Protein AF-A0AAY5F4H6-F1 (afdb_monomer)

Mean predicted aligned error: 20.79 Å

InterPro domains:
  IPR000068 GPCR, family 3, extracellular calcium-sensing receptor-related [PTHR24061] (110-237)
  IPR001828 Receptor, ligand binding region [PF01094] (2-111)
  IPR011500 GPCR, family 3, nine cysteines domain [PF07562] (113-162)
  IPR017978 GPCR family 3, C-terminal [PF00003] (171-239)
  IPR017978 GPCR family 3, C-terminal [PS50259] (174-236)
  IPR028082 Periplasmic binding protein-like I [SSF53822] (2-104)
  IPR038550 GPCR, family 3, nine cysteines domain superfamily [G3DSA:2.10.50.30] (114-175)

Organism: Electrophorus electricus (NCBI:txid8005)

pLDDT: mean 73.33, std 15.07, range [32.25, 94.19]

Secondary structure (DSSP, 8-state):
------S---EE-HHHHT-GGGSSTTTHHHHTT-EE-PPPP---TTHHHHHHH--GGG-TT-TTHHHHHH-TT-HHHHHHHHHHHHHHHHHHHHHHH----S-S-SS--S-PPP---SSPPPPTTEEEEEPTTS-TT-EEEEE--PPPPTTEEEPTTSS-EEE-PEEETTTSHHHHHHHHHHHHHHHHHHHHHHHHHHTTTSHHHHHS-HHHHHHHHHHHHHHHHHHHHHHSPPS---SGGGTTS-EEE--------

Nearest PDB structures (foldseek):
  5n9j-assembly1_Z  TM=5.868E-01  e=7.608E+00  Schizosaccharomyces pombe

Solvent-accessible surface area (backbone atoms only — not comparable to full-atom values): 16289 Å² total; per-residue (Å²): 138,86,74,91,71,77,91,69,82,47,80,36,57,49,83,57,63,72,34,66,78,53,65,32,81,89,38,28,86,66,50,60,80,55,43,57,54,74,79,72,74,51,87,65,88,65,50,68,59,52,55,76,67,59,62,72,82,81,54,80,86,49,86,64,55,71,62,54,69,73,54,74,81,55,41,40,60,56,38,52,53,50,51,52,53,48,50,52,52,53,52,50,50,52,56,71,69,55,86,72,89,89,67,100,63,90,85,73,74,94,62,83,74,82,78,91,65,81,38,82,86,64,59,93,72,41,40,83,41,70,45,89,94,54,61,86,66,32,46,46,72,41,71,62,85,68,81,58,59,94,66,33,40,69,40,96,85,68,80,49,68,42,73,61,67,71,56,56,53,47,79,37,73,70,28,47,54,50,50,54,53,34,52,53,51,33,54,53,43,49,52,53,47,52,53,50,63,72,43,52,87,38,71,72,41,56,71,55,55,44,68,62,55,50,54,52,45,53,51,51,37,51,50,28,52,51,54,48,64,59,50,54,84,87,89,75,92,87,58,80,73,66,72,75,44,74,73,52,72,64,74,73,83,74,77,77,132

Radius of gyration: 46.17 Å; Cα contacts (8 Å, |Δi|>4): 173; chains: 1; bounding box: 90×53×131 Å

Foldseek 3Di:
DDDPDPDDAAEDEQVPVPDVVCVDPVNCVPCPNHHYDHQDQDDDPCPVVVLVPDDPVVCVPDPCPVVVSVPPPCSRVVVVVVVVVVVVVVVVVVVVVDDDDDDPDPDDPPDDDPDPAQDDDDDPQWDWDADPPDPRRHTDTHGPQDDDPPQWDQDPVNPDTHGQDWDAPCVDPNNVVLLVVLVVQLVVLVVVLVVCVVCVVPPVCVVVVVVVVNVVSVVSNVVSVVSCVLRDDDPDDDDPVVVPNDTDRDDDPDDDD

Structure (mmCIF, N/CA/C/O backbone):
data_AF-A0AAY5F4H6-F1
#
_entry.id   AF-A0AAY5F4H6-F1
#
loop_
_atom_site.group_PDB
_atom_site.id
_atom_site.type_symbol
_atom_site.label_atom_id
_atom_site.label_alt_id
_atom_site.label_comp_id
_atom_site.label_asym_id
_atom_site.label_entity_id
_atom_site.label_seq_id
_atom_site.pdbx_PDB_ins_code
_atom_site.Cartn_x
_atom_site.Cartn_y
_atom_site.Cartn_z
_atom_site.occupancy
_atom_site.B_iso_or_equiv
_atom_site.auth_seq_id
_atom_site.auth_comp_id
_atom_site.auth_asym_id
_atom_site.auth_atom_id
_atom_site.pdbx_PDB_model_num
ATOM 1 N N . MET A 1 1 ? 59.413 1.420 -16.727 1.00 41.75 1 MET A N 1
ATOM 2 C CA . MET A 1 1 ? 58.901 1.095 -15.382 1.00 41.75 1 MET A CA 1
ATOM 3 C C . MET A 1 1 ? 57.730 0.147 -15.595 1.00 41.75 1 MET A C 1
ATOM 5 O O . MET A 1 1 ? 56.611 0.604 -15.759 1.00 41.75 1 MET A O 1
ATOM 9 N N . GLU A 1 2 ? 58.009 -1.147 -15.751 1.00 53.22 2 GLU A N 1
ATOM 10 C CA . GLU A 1 2 ? 56.972 -2.174 -15.913 1.00 53.22 2 GLU A CA 1
ATOM 11 C C . GLU A 1 2 ? 56.641 -2.717 -14.526 1.00 53.22 2 GLU A C 1
ATOM 13 O O . GLU A 1 2 ? 57.455 -3.402 -13.911 1.00 53.22 2 GLU A O 1
ATOM 18 N N . GLN A 1 3 ? 55.486 -2.329 -13.986 1.00 56.88 3 GLN A N 1
ATOM 19 C CA . GLN A 1 3 ? 54.960 -2.958 -12.780 1.00 56.88 3 GLN A CA 1
ATOM 20 C C . GLN A 1 3 ? 54.159 -4.192 -13.197 1.00 56.88 3 GLN A C 1
ATOM 22 O O . GLN A 1 3 ? 53.352 -4.122 -14.121 1.00 56.88 3 GLN A O 1
ATOM 27 N N . ASN A 1 4 ? 54.404 -5.321 -12.530 1.00 51.94 4 ASN A N 1
ATOM 28 C CA . ASN A 1 4 ? 53.743 -6.601 -12.782 1.00 51.94 4 ASN A CA 1
ATOM 29 C C . ASN A 1 4 ? 52.286 -6.560 -12.278 1.00 51.94 4 ASN A C 1
ATOM 31 O O . ASN A 1 4 ? 51.961 -7.091 -11.219 1.00 51.94 4 ASN A O 1
ATOM 35 N N . LEU A 1 5 ? 51.427 -5.843 -13.003 1.00 58.00 5 LEU A N 1
ATOM 36 C CA . LEU A 1 5 ? 50.007 -5.670 -12.708 1.00 58.00 5 LEU A CA 1
ATOM 37 C C . LEU A 1 5 ? 49.217 -6.793 -13.386 1.00 58.00 5 LEU A C 1
ATOM 39 O O . LEU A 1 5 ? 48.706 -6.635 -14.491 1.00 58.00 5 LEU A O 1
ATOM 43 N N . THR A 1 6 ? 49.141 -7.948 -12.729 1.00 62.62 6 THR A N 1
ATOM 44 C CA . THR A 1 6 ? 48.308 -9.082 -13.154 1.00 62.62 6 THR A CA 1
ATOM 45 C C . THR A 1 6 ? 47.044 -9.154 -12.289 1.00 62.62 6 THR A C 1
ATOM 47 O O . THR A 1 6 ? 47.085 -8.862 -11.097 1.00 62.62 6 THR A O 1
ATOM 50 N N . GLY A 1 7 ? 45.899 -9.502 -12.888 1.00 61.53 7 GLY A N 1
ATOM 51 C CA . GLY A 1 7 ? 44.632 -9.703 -12.162 1.00 61.53 7 GLY A CA 1
ATOM 52 C C . GLY A 1 7 ? 43.697 -8.490 -12.050 1.00 61.53 7 GLY A C 1
ATOM 53 O O . GLY A 1 7 ? 42.741 -8.540 -11.279 1.00 61.53 7 GLY A O 1
ATOM 54 N N . ILE A 1 8 ? 43.929 -7.411 -12.806 1.00 75.69 8 ILE A N 1
ATOM 55 C CA . ILE A 1 8 ? 43.036 -6.241 -12.835 1.00 75.69 8 ILE A CA 1
ATOM 56 C C . ILE A 1 8 ? 42.012 -6.401 -13.962 1.00 75.69 8 ILE A C 1
ATOM 58 O O . ILE A 1 8 ? 42.374 -6.510 -15.131 1.00 75.69 8 ILE A O 1
ATOM 62 N N . GLN A 1 9 ? 40.727 -6.368 -13.610 1.00 84.19 9 GLN A N 1
ATOM 63 C CA . GLN A 1 9 ? 39.635 -6.298 -14.576 1.00 84.19 9 GLN A CA 1
ATOM 64 C C . GLN A 1 9 ? 39.341 -4.835 -14.907 1.00 84.19 9 GLN A C 1
ATOM 66 O O . GLN A 1 9 ? 38.825 -4.086 -14.077 1.00 84.19 9 GLN A O 1
ATOM 71 N N . TRP A 1 10 ? 39.633 -4.430 -16.137 1.00 83.62 10 TRP A N 1
ATOM 72 C CA . TRP A 1 10 ? 39.322 -3.086 -16.607 1.00 83.62 10 TRP A CA 1
ATOM 73 C C . TRP A 1 10 ? 37.868 -2.997 -17.065 1.00 83.62 10 TRP A C 1
ATOM 75 O O . TRP A 1 10 ? 37.375 -3.879 -17.779 1.00 83.62 10 TRP A O 1
ATOM 85 N N . VAL A 1 11 ? 37.199 -1.915 -16.661 1.00 88.81 11 VAL A N 1
ATOM 86 C CA . VAL A 1 11 ? 35.894 -1.509 -17.185 1.00 88.81 11 VAL A CA 1
ATOM 87 C C . VAL A 1 11 ? 36.091 -0.226 -17.981 1.00 88.81 11 VAL A C 1
ATOM 89 O O . VAL A 1 11 ? 36.364 0.832 -17.414 1.00 88.81 11 VAL A O 1
ATOM 92 N N . ALA A 1 12 ? 35.999 -0.330 -19.302 1.00 84.88 12 ALA A N 1
ATOM 93 C CA . ALA A 1 12 ? 36.282 0.763 -20.218 1.00 84.88 12 ALA A CA 1
ATOM 94 C C . ALA A 1 12 ? 35.003 1.425 -20.746 1.00 84.88 12 ALA A C 1
ATOM 96 O O . ALA A 1 12 ? 33.969 0.790 -20.975 1.00 84.88 12 ALA A O 1
ATOM 97 N N . SER A 1 13 ? 35.095 2.733 -20.968 1.00 84.06 13 SER A N 1
ATOM 98 C CA . SER A 1 13 ? 34.094 3.492 -21.706 1.00 84.06 13 SER A CA 1
ATOM 99 C C . SER A 1 13 ? 34.205 3.195 -23.200 1.00 84.06 13 SER A C 1
ATOM 101 O O . SER A 1 13 ? 35.212 2.666 -23.682 1.00 84.06 13 SER A O 1
ATOM 103 N N . GLU A 1 14 ? 33.161 3.566 -23.938 1.00 81.19 14 GLU A N 1
ATOM 104 C CA . GLU A 1 14 ? 33.059 3.337 -25.382 1.00 81.19 14 GLU A CA 1
ATOM 105 C C . GLU A 1 14 ? 34.305 3.803 -26.149 1.00 81.19 14 GLU A C 1
ATOM 107 O O . GLU A 1 14 ? 34.832 3.055 -26.968 1.00 81.19 14 GLU A O 1
ATOM 112 N N . ALA A 1 15 ? 34.862 4.957 -25.771 1.00 75.25 15 ALA A N 1
ATOM 113 C CA . ALA A 1 15 ? 35.978 5.592 -26.464 1.00 75.25 15 ALA A CA 1
ATOM 114 C C . ALA A 1 15 ? 37.265 4.748 -26.555 1.00 75.25 15 ALA A C 1
ATOM 116 O O . ALA A 1 15 ? 38.029 4.917 -27.502 1.00 75.25 15 ALA A O 1
ATOM 117 N N . TRP A 1 16 ? 37.538 3.865 -25.589 1.00 82.94 16 TRP A N 1
ATOM 118 C CA . TRP A 1 16 ? 38.791 3.095 -25.541 1.00 82.94 16 TRP A CA 1
ATOM 119 C C . TRP A 1 16 ? 38.591 1.585 -25.539 1.00 82.94 16 TRP A C 1
ATOM 121 O O . TRP A 1 16 ? 39.501 0.870 -25.948 1.00 82.94 16 TRP A O 1
ATOM 131 N N . VAL A 1 17 ? 37.390 1.090 -25.217 1.00 84.31 17 VAL A N 1
ATOM 132 C CA . VAL A 1 17 ? 37.083 -0.341 -25.371 1.00 84.31 17 VAL A CA 1
ATOM 133 C C . VAL A 1 17 ? 37.074 -0.784 -26.838 1.00 84.31 17 VAL A C 1
ATOM 135 O O . VAL A 1 17 ? 37.279 -1.958 -27.133 1.00 84.31 17 VAL A O 1
ATOM 138 N N . THR A 1 18 ? 36.858 0.147 -27.774 1.00 77.12 18 THR A N 1
ATOM 139 C CA . THR A 1 18 ? 36.876 -0.121 -29.221 1.00 77.12 18 THR A CA 1
ATOM 140 C C . THR A 1 18 ? 38.090 0.457 -29.940 1.00 77.12 18 THR A C 1
ATOM 142 O O . THR A 1 18 ? 38.181 0.336 -31.162 1.00 77.12 18 THR A O 1
ATOM 145 N N . ALA A 1 19 ? 38.998 1.132 -29.233 1.00 78.31 19 ALA A N 1
ATOM 146 C CA . ALA A 1 19 ? 40.130 1.785 -29.874 1.00 78.31 19 ALA A CA 1
ATOM 147 C C . ALA A 1 19 ? 41.241 0.770 -30.166 1.00 78.31 19 ALA A C 1
ATOM 149 O O . ALA A 1 19 ? 41.791 0.139 -29.263 1.00 78.31 19 ALA A O 1
ATOM 150 N N . SER A 1 20 ? 41.604 0.654 -31.444 1.00 73.88 20 SER A N 1
ATOM 151 C CA . SER A 1 20 ? 42.601 -0.312 -31.920 1.00 73.88 20 SER A CA 1
ATOM 152 C C . SER A 1 20 ? 43.989 -0.115 -31.300 1.00 73.88 20 SER A C 1
ATOM 154 O O . SER A 1 20 ? 44.737 -1.080 -31.154 1.00 73.88 20 SER A O 1
ATOM 156 N N . VAL A 1 21 ? 44.311 1.112 -30.871 1.00 78.56 21 VAL A N 1
ATOM 157 C CA . VAL A 1 21 ? 45.571 1.457 -30.190 1.00 78.56 21 VAL A CA 1
ATOM 158 C C . VAL A 1 21 ? 45.768 0.680 -28.883 1.00 78.56 21 VAL A C 1
ATOM 160 O O . VAL A 1 21 ? 46.888 0.319 -28.543 1.00 78.56 21 VAL A O 1
ATOM 163 N N . PHE A 1 22 ? 44.686 0.357 -28.169 1.00 77.38 22 PHE A N 1
ATOM 164 C CA . PHE A 1 22 ? 44.757 -0.383 -26.903 1.00 77.38 22 PHE A CA 1
ATOM 165 C C . PHE A 1 22 ? 44.682 -1.900 -27.090 1.00 77.38 22 PHE A C 1
ATOM 167 O O . PHE A 1 22 ? 44.985 -2.650 -26.166 1.00 77.38 22 PHE A O 1
ATOM 174 N N . THR A 1 23 ? 44.333 -2.355 -28.296 1.00 74.81 23 THR A N 1
ATOM 175 C CA . THR A 1 23 ? 44.395 -3.770 -28.694 1.00 74.81 23 THR A CA 1
ATOM 176 C C . THR A 1 23 ? 45.736 -4.159 -29.318 1.00 74.81 23 THR A C 1
ATOM 178 O O . THR A 1 23 ? 45.936 -5.321 -29.665 1.00 74.81 23 THR A O 1
ATOM 181 N N . GLU A 1 24 ? 46.655 -3.203 -29.479 1.00 80.94 24 GLU A N 1
ATOM 182 C CA . GLU A 1 24 ? 47.987 -3.450 -30.023 1.00 80.94 24 GLU A CA 1
ATOM 183 C C . GLU A 1 24 ? 48.789 -4.395 -29.111 1.00 80.94 24 GLU A C 1
ATOM 185 O O . GLU A 1 24 ? 48.658 -4.362 -27.884 1.00 80.94 24 GLU A O 1
ATOM 190 N N . SER A 1 25 ? 49.647 -5.234 -29.704 1.00 76.62 25 SER A N 1
ATOM 191 C CA . SER A 1 25 ? 50.392 -6.295 -29.001 1.00 76.62 25 SER A CA 1
ATOM 192 C C . SER A 1 25 ? 51.208 -5.791 -27.807 1.00 76.62 25 SER A C 1
ATOM 194 O O . SER A 1 25 ? 51.430 -6.534 -26.856 1.00 76.62 25 SER A O 1
ATOM 196 N N . LYS A 1 26 ? 51.605 -4.515 -27.832 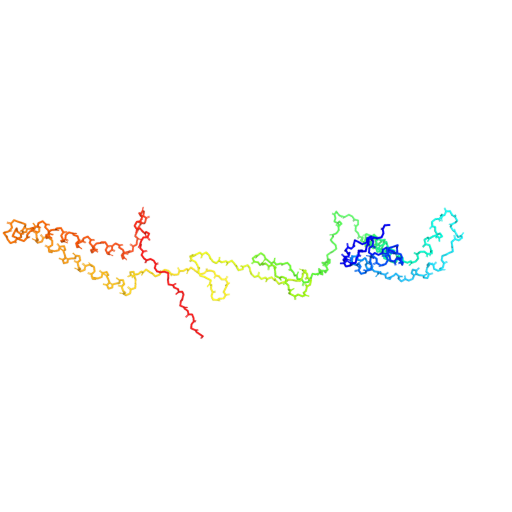1.00 82.75 26 LYS A N 1
ATOM 197 C CA . LYS A 1 26 ? 52.326 -3.831 -26.756 1.00 82.75 26 LYS A CA 1
ATOM 198 C C . LYS A 1 26 ? 51.482 -3.599 -25.494 1.00 82.75 26 LYS A C 1
ATOM 200 O O . LYS A 1 26 ? 52.029 -3.625 -24.398 1.00 82.75 26 LYS A O 1
ATOM 205 N N . TYR A 1 27 ? 50.176 -3.363 -25.633 1.00 82.00 27 TYR A N 1
ATOM 206 C CA . TYR A 1 27 ? 49.263 -3.055 -24.519 1.00 82.00 27 TYR A CA 1
ATOM 207 C C . TYR A 1 27 ? 48.345 -4.228 -24.155 1.00 82.00 27 TYR A C 1
ATOM 209 O O . TYR A 1 27 ? 47.809 -4.275 -23.046 1.00 82.00 27 TYR A O 1
ATOM 217 N N . TYR A 1 28 ? 48.215 -5.205 -25.055 1.00 81.69 28 TYR A N 1
ATOM 218 C CA . TYR A 1 28 ? 47.411 -6.409 -24.861 1.00 81.69 28 TYR A CA 1
ATOM 219 C C . TYR A 1 28 ? 47.717 -7.184 -23.560 1.00 81.69 28 TYR A C 1
ATOM 221 O O . TYR A 1 28 ? 46.765 -7.602 -22.907 1.00 81.69 28 TYR A O 1
ATOM 229 N N . PRO A 1 29 ? 48.978 -7.339 -23.097 1.00 80.75 29 PRO A N 1
ATOM 230 C CA . PRO A 1 29 ? 49.264 -8.034 -21.836 1.00 80.75 29 PRO A CA 1
ATOM 231 C C . PRO A 1 29 ? 48.708 -7.338 -20.581 1.00 80.75 29 PRO A C 1
ATOM 233 O O . PRO A 1 29 ? 48.512 -7.996 -19.565 1.00 80.75 29 PRO A O 1
ATOM 236 N N . LEU A 1 30 ? 48.454 -6.025 -20.644 1.00 79.19 30 LEU A N 1
ATOM 237 C CA . LEU A 1 30 ? 47.945 -5.217 -19.526 1.00 79.19 30 LEU A CA 1
ATOM 238 C C . LEU A 1 30 ? 46.427 -4.991 -19.602 1.00 79.19 30 LEU A C 1
ATOM 240 O O . LEU A 1 30 ? 45.759 -4.897 -18.574 1.00 79.19 30 LEU A O 1
ATOM 244 N N . LEU A 1 31 ? 45.896 -4.859 -20.820 1.00 82.75 31 LEU A N 1
ATOM 245 C CA . LEU A 1 31 ? 44.498 -4.497 -21.089 1.00 82.75 31 LEU A CA 1
ATOM 246 C C . LEU A 1 31 ? 43.667 -5.671 -21.636 1.00 82.75 31 LEU A C 1
ATOM 248 O O . LEU A 1 31 ? 42.468 -5.526 -21.895 1.00 82.75 31 LEU A O 1
ATOM 252 N N . GLY A 1 32 ? 44.283 -6.838 -21.821 1.00 79.25 32 GLY A N 1
ATOM 253 C CA . GLY A 1 32 ? 43.617 -8.058 -22.259 1.00 79.25 32 GLY A CA 1
ATOM 254 C C . GLY A 1 32 ? 42.505 -8.458 -21.290 1.00 79.25 32 GLY A C 1
ATOM 255 O O . GLY A 1 32 ? 42.713 -8.526 -20.083 1.00 79.25 32 GLY A O 1
ATOM 256 N N . GLY A 1 33 ? 41.304 -8.697 -21.819 1.00 79.00 33 GLY A N 1
ATOM 257 C CA . GLY A 1 33 ? 40.127 -9.030 -21.009 1.00 79.00 33 GLY A CA 1
ATOM 258 C C . GLY A 1 33 ? 39.303 -7.831 -20.529 1.00 79.00 33 GLY A C 1
ATOM 259 O O . GLY A 1 33 ? 38.354 -8.030 -19.780 1.00 79.00 33 GLY A O 1
ATOM 260 N N . THR A 1 34 ? 39.605 -6.600 -20.959 1.00 85.56 34 THR A N 1
ATOM 261 C CA . THR A 1 34 ? 38.779 -5.411 -20.666 1.00 85.56 34 THR A CA 1
ATOM 262 C C . THR A 1 34 ? 37.315 -5.603 -21.092 1.00 85.56 34 THR A C 1
ATOM 264 O O . THR A 1 34 ? 37.037 -6.027 -22.214 1.00 85.56 34 THR A O 1
ATOM 267 N N . ILE A 1 35 ? 36.375 -5.232 -20.218 1.00 85.69 35 ILE A N 1
ATOM 268 C CA . ILE A 1 35 ? 34.931 -5.229 -20.494 1.00 85.69 35 ILE A CA 1
ATOM 269 C C . ILE A 1 35 ? 34.473 -3.781 -20.659 1.00 85.69 35 ILE A C 1
ATOM 271 O O . ILE A 1 35 ? 34.912 -2.897 -19.933 1.00 85.69 35 ILE A O 1
ATOM 275 N N . GLY A 1 36 ? 33.576 -3.502 -21.598 1.00 86.44 36 GLY A N 1
ATOM 276 C CA . GLY A 1 36 ? 33.053 -2.151 -21.761 1.00 86.44 36 GLY A CA 1
ATOM 277 C C . GLY A 1 36 ? 31.906 -2.070 -22.748 1.00 86.44 36 GLY A C 1
ATOM 278 O O . GLY A 1 36 ? 31.477 -3.063 -23.338 1.00 86.44 36 GLY A O 1
ATOM 279 N N . PHE A 1 37 ? 31.392 -0.859 -22.912 1.00 83.44 37 PHE A N 1
ATOM 280 C CA . PHE A 1 37 ? 30.227 -0.595 -23.745 1.00 83.44 37 PHE A CA 1
ATOM 281 C C . PHE A 1 37 ? 30.656 -0.319 -25.184 1.00 83.44 37 PHE A C 1
ATOM 283 O O . PHE A 1 37 ? 31.244 0.715 -25.463 1.00 83.44 37 PHE A O 1
ATOM 290 N N . GLY A 1 38 ? 30.358 -1.234 -26.107 1.00 80.00 38 GLY A N 1
ATOM 291 C CA . GLY A 1 38 ? 30.612 -1.038 -27.534 1.00 80.00 38 GLY A CA 1
ATOM 292 C C . GLY A 1 38 ? 29.361 -0.594 -28.293 1.00 80.00 38 GLY A C 1
ATOM 293 O O . GLY A 1 38 ? 28.290 -1.178 -28.127 1.00 80.00 38 GLY A O 1
ATOM 294 N N . ILE A 1 39 ? 29.496 0.383 -29.194 1.00 77.81 39 ILE A N 1
ATOM 295 C CA . ILE A 1 39 ? 28.437 0.703 -30.164 1.00 77.81 39 ILE A CA 1
ATOM 296 C C . ILE A 1 39 ? 28.248 -0.484 -31.119 1.00 77.81 39 ILE A C 1
ATOM 298 O O . ILE A 1 39 ? 29.224 -1.045 -31.624 1.00 77.81 39 ILE A O 1
ATOM 302 N N . ARG A 1 40 ? 26.992 -0.862 -31.395 1.00 74.69 40 ARG A N 1
ATOM 303 C CA . ARG A 1 40 ? 26.681 -1.936 -32.350 1.00 74.69 40 ARG A CA 1
ATOM 304 C C . ARG A 1 40 ? 27.172 -1.576 -33.754 1.00 74.69 40 ARG A C 1
ATOM 306 O O . ARG A 1 40 ? 26.897 -0.488 -34.253 1.00 74.69 40 ARG A O 1
ATOM 313 N N . GLN A 1 41 ? 27.856 -2.517 -34.400 1.00 72.56 41 GLN A N 1
ATOM 314 C CA . GLN A 1 41 ? 28.167 -2.416 -35.824 1.00 72.56 41 GLN A CA 1
ATOM 315 C C . GLN A 1 41 ? 26.884 -2.593 -36.633 1.00 72.56 41 GLN A C 1
ATOM 317 O O . GLN A 1 41 ? 26.102 -3.506 -36.374 1.00 72.56 41 GLN A O 1
ATOM 322 N N . GLY A 1 42 ? 26.673 -1.705 -37.598 1.00 74.25 42 GLY A N 1
ATOM 323 C CA . GLY A 1 42 ? 25.597 -1.821 -38.570 1.00 74.25 42 GLY A CA 1
ATOM 324 C C . GLY A 1 42 ? 26.166 -1.940 -39.975 1.00 74.25 42 GLY A C 1
ATOM 325 O O . GLY A 1 42 ? 27.218 -1.380 -40.282 1.00 74.25 42 GLY A O 1
ATOM 326 N N . HIS A 1 43 ? 25.472 -2.694 -40.820 1.00 80.69 43 HIS A N 1
ATOM 327 C CA . HIS A 1 43 ? 25.822 -2.861 -42.223 1.00 80.69 43 HIS A CA 1
ATOM 328 C C . HIS A 1 43 ? 25.028 -1.861 -43.071 1.00 80.69 43 HIS A C 1
ATOM 330 O O . HIS A 1 43 ? 23.809 -1.766 -42.928 1.00 80.69 43 HIS A O 1
ATOM 336 N N . ILE A 1 44 ? 25.717 -1.111 -43.938 1.00 81.69 44 ILE A N 1
ATOM 337 C CA . ILE A 1 44 ? 25.089 -0.193 -44.898 1.00 81.69 44 ILE A CA 1
ATOM 338 C C . ILE A 1 44 ? 25.154 -0.853 -46.281 1.00 81.69 44 ILE A C 1
ATOM 340 O O . ILE A 1 44 ? 26.259 -0.997 -46.816 1.00 81.69 44 ILE A O 1
ATOM 344 N N . PRO A 1 45 ? 24.014 -1.247 -46.872 1.00 81.06 45 PRO A N 1
ATOM 345 C CA . PRO A 1 45 ? 24.004 -1.889 -48.181 1.00 81.06 45 PRO A CA 1
ATOM 346 C C . PRO A 1 45 ? 24.526 -0.928 -49.260 1.00 81.06 45 PRO A C 1
ATOM 348 O O . PRO A 1 45 ? 24.194 0.256 -49.261 1.00 81.06 45 PRO A O 1
ATOM 351 N N . GLY A 1 46 ? 25.374 -1.429 -50.162 1.00 79.50 46 GLY A N 1
ATOM 352 C CA . GLY A 1 46 ? 25.933 -0.661 -51.285 1.00 79.50 46 GLY A CA 1
ATOM 353 C C . GLY A 1 46 ? 27.045 0.336 -50.929 1.00 79.50 46 GLY A C 1
ATOM 354 O O . GLY A 1 46 ? 27.703 0.851 -51.829 1.00 79.50 46 GLY A O 1
ATOM 355 N N . LEU A 1 47 ? 27.327 0.582 -49.641 1.00 80.94 47 LEU A N 1
ATOM 356 C CA . LEU A 1 47 ? 28.385 1.517 -49.237 1.00 80.94 47 LEU A CA 1
ATOM 357 C C . LEU A 1 47 ? 29.774 1.043 -49.676 1.00 80.94 47 LEU A C 1
ATOM 359 O O . LEU A 1 47 ? 30.581 1.847 -50.129 1.00 80.94 47 LEU A O 1
ATOM 363 N N . GLN A 1 48 ? 30.057 -0.254 -49.545 1.00 76.00 48 GLN A N 1
ATOM 364 C CA . GLN A 1 48 ? 31.358 -0.815 -49.913 1.00 76.00 48 GLN A CA 1
ATOM 365 C C . GLN A 1 48 ? 31.626 -0.678 -51.417 1.00 76.00 48 GLN A C 1
ATOM 367 O O . GLN A 1 48 ? 32.726 -0.310 -51.813 1.00 76.00 48 GLN A O 1
ATOM 372 N N . GLU A 1 49 ? 30.614 -0.925 -52.247 1.00 79.06 49 GLU A N 1
ATOM 373 C CA . GLU A 1 49 ? 30.705 -0.815 -53.704 1.00 79.06 49 GLU A CA 1
ATOM 374 C C . GLU A 1 49 ? 30.809 0.642 -54.163 1.00 79.06 49 GLU A C 1
ATOM 376 O O . GLU A 1 49 ? 31.646 0.965 -55.002 1.00 79.06 49 GLU A O 1
ATOM 381 N N . TYR A 1 50 ? 30.054 1.547 -53.528 1.00 77.69 50 TYR A N 1
ATOM 382 C CA . TYR A 1 50 ? 30.200 2.986 -53.743 1.00 77.69 50 TYR A CA 1
ATOM 383 C C . TYR A 1 50 ? 31.607 3.468 -53.389 1.00 77.69 50 TYR A C 1
ATOM 385 O O . TYR A 1 50 ? 32.213 4.192 -54.173 1.00 77.69 50 TYR A O 1
ATOM 393 N N . LEU A 1 51 ? 32.149 3.037 -52.243 1.00 73.50 51 LEU A N 1
ATOM 394 C CA . LEU A 1 51 ? 33.523 3.353 -51.876 1.00 73.50 51 LEU A CA 1
ATOM 395 C C . LEU A 1 51 ? 34.474 2.833 -52.950 1.00 73.50 51 LEU A C 1
ATOM 397 O O . LEU A 1 51 ? 35.184 3.654 -53.494 1.00 73.50 51 LEU A O 1
ATOM 401 N N . MET A 1 52 ? 34.402 1.558 -53.353 1.00 70.88 52 MET A N 1
ATOM 402 C CA . MET A 1 52 ? 35.268 0.982 -54.399 1.00 70.88 52 MET A CA 1
ATOM 403 C C . MET A 1 52 ? 35.177 1.678 -55.772 1.00 70.88 52 MET A C 1
ATOM 405 O O . MET A 1 52 ? 36.136 1.619 -56.540 1.00 70.88 52 MET A O 1
ATOM 409 N N . MET A 1 53 ? 34.061 2.343 -56.086 1.00 71.00 53 MET A N 1
ATOM 410 C CA . MET A 1 53 ? 33.848 3.067 -57.346 1.00 71.00 53 MET A CA 1
ATOM 411 C C . MET A 1 53 ? 34.360 4.523 -57.316 1.00 71.00 53 MET A C 1
ATOM 413 O O . MET A 1 53 ? 34.579 5.132 -58.367 1.00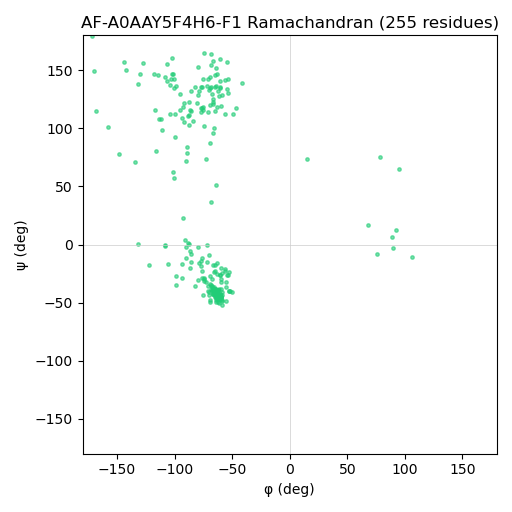 71.00 53 MET A O 1
ATOM 417 N N . VAL A 1 54 ? 34.544 5.118 -56.134 1.00 68.00 54 VAL A N 1
ATOM 418 C CA . VAL A 1 54 ? 34.927 6.530 -55.998 1.00 68.00 54 VAL A CA 1
ATOM 419 C C . VAL A 1 54 ? 36.407 6.728 -56.345 1.00 68.00 54 VAL A C 1
ATOM 421 O O . VAL A 1 54 ? 37.300 6.227 -55.671 1.00 68.00 54 VAL A O 1
ATOM 424 N N . ASN A 1 55 ? 36.682 7.526 -57.384 1.00 66.75 55 ASN A N 1
ATOM 425 C CA . ASN A 1 55 ? 38.046 7.866 -57.796 1.00 66.75 55 ASN A CA 1
ATOM 426 C C . ASN A 1 55 ? 38.586 9.085 -57.008 1.00 66.75 55 ASN A C 1
ATOM 428 O O . ASN A 1 55 ? 38.081 10.198 -57.208 1.00 66.75 55 ASN A O 1
ATOM 432 N N . PRO A 1 56 ? 39.634 8.933 -56.173 1.00 62.09 56 PRO A N 1
ATOM 433 C CA . PRO A 1 56 ? 40.203 10.025 -55.375 1.00 62.09 56 PRO A CA 1
ATOM 434 C C . PRO A 1 56 ? 40.835 11.150 -56.214 1.00 62.09 56 PRO A C 1
ATOM 436 O O . PRO A 1 56 ? 40.976 12.267 -55.728 1.00 62.09 56 PRO A O 1
ATOM 439 N N . GLN A 1 57 ? 41.148 10.908 -57.492 1.00 61.84 57 GLN A N 1
ATOM 440 C CA . GLN A 1 57 ? 41.680 11.929 -58.408 1.00 61.84 57 GLN A CA 1
ATOM 441 C C . GLN A 1 57 ? 40.636 12.977 -58.834 1.00 61.84 57 GLN A C 1
ATOM 443 O O . GLN A 1 57 ? 40.987 14.026 -59.366 1.00 61.84 57 GLN A O 1
ATOM 448 N N . LYS A 1 58 ? 39.341 12.717 -58.609 1.00 65.44 58 LYS A N 1
ATOM 449 C CA . LYS A 1 58 ? 38.252 13.615 -59.027 1.00 65.44 58 LYS A CA 1
ATOM 450 C C . LYS A 1 58 ? 38.061 14.821 -58.093 1.00 65.44 58 LYS A C 1
ATOM 452 O O . LYS A 1 58 ? 37.430 15.794 -58.494 1.00 65.44 58 LYS A O 1
ATOM 457 N N . TYR A 1 59 ? 38.626 14.781 -56.882 1.00 59.28 59 TYR A N 1
ATOM 458 C CA . TYR A 1 59 ? 38.522 15.843 -55.871 1.00 59.28 59 TYR A CA 1
ATOM 459 C C . TYR A 1 59 ? 39.894 16.143 -55.234 1.00 59.28 59 TYR A C 1
ATOM 461 O O . TYR A 1 59 ? 40.128 15.824 -54.069 1.00 59.28 59 TYR A O 1
ATOM 469 N N . PRO A 1 60 ? 40.823 16.767 -55.982 1.00 59.91 60 PRO A N 1
ATOM 470 C CA . PRO A 1 60 ? 42.212 16.971 -55.551 1.00 59.91 60 PRO A CA 1
ATOM 471 C C . PRO A 1 60 ? 42.384 17.984 -54.403 1.00 59.91 60 PRO A C 1
ATOM 473 O O . PRO A 1 60 ? 43.474 18.111 -53.853 1.00 59.91 60 PRO A O 1
ATOM 476 N N . SER A 1 61 ? 41.332 18.717 -54.031 1.00 60.66 61 SER A N 1
ATOM 477 C CA . SER A 1 61 ? 41.374 19.802 -53.042 1.00 60.66 61 SER A CA 1
ATOM 478 C C . SER A 1 61 ? 41.217 19.359 -51.583 1.00 60.66 61 SER A C 1
ATOM 480 O O . SER A 1 61 ? 41.409 20.182 -50.691 1.00 60.66 61 SER A O 1
ATOM 482 N N . ASN A 1 62 ? 40.893 18.089 -51.309 1.00 60.09 62 ASN A N 1
ATOM 483 C CA . ASN A 1 62 ? 40.684 17.594 -49.946 1.00 60.09 62 ASN A CA 1
ATOM 484 C C . ASN A 1 62 ? 41.797 16.629 -49.498 1.00 60.09 62 ASN A C 1
ATOM 486 O O . ASN A 1 62 ? 41.716 15.428 -49.769 1.00 60.09 62 ASN A O 1
ATOM 490 N N . PRO A 1 63 ? 42.805 17.097 -48.736 1.00 59.34 63 PRO A N 1
ATOM 491 C CA . PRO A 1 63 ? 43.901 16.250 -48.252 1.00 59.34 63 PRO A CA 1
ATOM 492 C C . PRO A 1 63 ? 43.454 15.124 -47.297 1.00 59.34 63 PRO A C 1
ATOM 494 O O . PRO A 1 63 ? 44.187 14.160 -47.098 1.00 59.34 63 PRO A O 1
ATOM 497 N N . LEU A 1 64 ? 42.238 15.196 -46.737 1.00 58.00 64 LEU A N 1
ATOM 498 C CA . LEU A 1 64 ? 41.678 14.174 -45.839 1.00 58.00 64 LEU A CA 1
ATOM 499 C C . LEU A 1 64 ? 40.956 13.023 -46.561 1.00 58.00 64 LEU A C 1
ATOM 501 O O . LEU A 1 64 ? 40.539 12.058 -45.924 1.00 58.00 64 LEU A O 1
ATOM 505 N N . GLN A 1 65 ? 40.797 13.093 -47.886 1.00 58.41 65 GLN A N 1
ATOM 506 C CA . GLN A 1 65 ? 40.018 12.100 -48.631 1.00 58.41 65 GLN A CA 1
ATOM 507 C C . GLN A 1 65 ? 40.809 10.808 -48.890 1.00 58.41 65 GLN A C 1
ATOM 509 O O . GLN A 1 65 ? 40.236 9.721 -48.889 1.00 58.41 65 GLN A O 1
ATOM 514 N N . HIS A 1 66 ? 42.136 10.910 -49.016 1.00 54.00 66 HIS A N 1
ATOM 515 C CA . HIS A 1 66 ? 43.013 9.755 -49.230 1.00 54.00 66 HIS A CA 1
ATOM 516 C C . HIS A 1 66 ? 43.164 8.885 -47.965 1.00 54.00 66 HIS A C 1
ATOM 518 O O . HIS A 1 66 ? 43.279 7.665 -48.061 1.00 54.00 66 HIS A O 1
ATOM 524 N N . SER A 1 67 ? 43.123 9.495 -46.772 1.00 55.41 67 SER A N 1
ATOM 525 C CA . SER A 1 67 ? 43.215 8.786 -45.486 1.00 55.41 67 SER A CA 1
ATOM 526 C C . SER A 1 67 ? 41.877 8.188 -45.037 1.00 55.41 67 SER A C 1
ATOM 528 O O . SER A 1 67 ? 41.855 7.087 -44.490 1.00 55.41 67 SER A O 1
ATOM 530 N N . ALA A 1 68 ? 40.755 8.863 -45.312 1.00 57.09 68 ALA A N 1
ATOM 531 C CA . ALA A 1 68 ? 39.417 8.367 -44.985 1.00 57.09 68 ALA A CA 1
ATOM 532 C C . ALA A 1 68 ? 39.017 7.135 -45.818 1.00 57.09 68 ALA A C 1
ATOM 534 O O . ALA A 1 68 ? 38.368 6.229 -45.302 1.00 57.09 68 ALA A O 1
ATOM 535 N N . TYR A 1 69 ? 39.446 7.069 -47.082 1.00 54.03 69 TYR A N 1
ATOM 536 C CA . TYR A 1 69 ? 39.156 5.952 -47.987 1.00 54.03 69 TYR A CA 1
ATOM 537 C C . TYR A 1 69 ? 39.846 4.643 -47.565 1.00 54.03 69 TYR A C 1
ATOM 539 O O . TYR A 1 69 ? 39.272 3.564 -47.683 1.00 54.03 69 TYR A O 1
ATOM 547 N N . MET A 1 70 ? 41.061 4.741 -47.017 1.00 50.94 70 MET A N 1
ATOM 548 C CA . MET A 1 70 ? 41.813 3.597 -46.482 1.00 50.94 70 MET A CA 1
ATOM 549 C C . MET A 1 70 ? 41.312 3.140 -45.104 1.00 50.94 70 MET A C 1
ATOM 551 O O . MET A 1 70 ? 41.644 2.040 -44.670 1.00 50.94 70 MET A O 1
ATOM 555 N N . ASN A 1 71 ? 40.498 3.945 -44.411 1.00 55.62 71 ASN A N 1
ATOM 556 C CA . ASN A 1 71 ? 40.005 3.621 -43.076 1.00 55.62 71 ASN A CA 1
ATOM 557 C C . ASN A 1 71 ? 38.557 3.104 -43.106 1.00 55.62 71 ASN A C 1
ATOM 559 O O . ASN A 1 71 ? 37.642 3.680 -42.522 1.00 55.62 71 ASN A O 1
ATOM 563 N N . THR A 1 72 ? 38.357 1.967 -43.774 1.00 54.25 72 THR A N 1
ATOM 564 C CA . THR A 1 72 ? 37.089 1.213 -43.816 1.00 54.25 72 THR A CA 1
ATOM 565 C C . THR A 1 72 ? 36.756 0.492 -42.500 1.00 54.25 72 THR A C 1
ATOM 567 O O . THR A 1 72 ? 35.716 -0.156 -42.387 1.00 54.25 72 THR A O 1
ATOM 570 N N . SER A 1 73 ? 37.615 0.608 -41.482 1.00 54.34 73 SER A N 1
ATOM 571 C CA . SER A 1 73 ? 37.534 -0.170 -40.241 1.00 54.34 73 SER A CA 1
ATOM 572 C C . SER A 1 73 ? 36.449 0.301 -39.264 1.00 54.34 73 SER A C 1
ATOM 574 O O . SER A 1 73 ? 35.969 -0.491 -38.452 1.00 54.34 73 SER A O 1
ATOM 576 N N . ASN A 1 74 ? 36.004 1.563 -39.345 1.00 61.69 74 ASN A N 1
ATOM 577 C CA . ASN A 1 74 ? 35.106 2.136 -38.341 1.00 61.69 74 ASN A CA 1
ATOM 578 C C . ASN A 1 74 ? 33.634 2.170 -38.781 1.00 61.69 74 ASN A C 1
ATOM 580 O O . ASN A 1 74 ? 32.968 3.207 -38.792 1.00 61.69 74 ASN A O 1
ATOM 584 N N . THR A 1 75 ? 33.107 0.990 -39.115 1.00 64.06 75 THR A N 1
ATOM 585 C CA . THR A 1 75 ? 31.706 0.784 -39.527 1.00 64.06 75 THR A CA 1
ATOM 586 C C . THR A 1 75 ? 30.688 1.285 -38.499 1.00 64.06 75 THR A C 1
ATOM 588 O O . THR A 1 75 ? 29.564 1.610 -38.864 1.00 64.06 75 THR A O 1
ATOM 591 N N . ARG A 1 76 ? 31.074 1.411 -37.222 1.00 70.75 76 ARG A N 1
ATOM 592 C CA . ARG A 1 76 ? 30.216 1.899 -36.128 1.00 70.75 76 ARG A CA 1
ATOM 593 C C . ARG A 1 76 ? 29.896 3.386 -36.276 1.00 70.75 76 ARG A C 1
ATOM 595 O O . ARG A 1 76 ? 28.729 3.772 -36.234 1.00 70.75 76 ARG A O 1
ATOM 602 N N . ILE A 1 77 ? 30.922 4.211 -36.491 1.00 76.62 77 ILE A N 1
ATOM 603 C CA . ILE A 1 77 ? 30.764 5.665 -36.633 1.00 76.62 77 ILE A CA 1
ATOM 604 C C . ILE A 1 77 ? 30.045 5.975 -37.945 1.00 76.62 77 ILE A C 1
ATOM 606 O O . ILE A 1 77 ? 29.051 6.700 -37.942 1.00 76.62 77 ILE A O 1
ATOM 610 N N . THR A 1 78 ? 30.479 5.360 -39.048 1.00 77.94 78 THR A N 1
ATOM 611 C CA . THR A 1 78 ? 29.861 5.561 -40.365 1.00 77.94 78 THR A CA 1
ATOM 612 C C . THR A 1 78 ? 28.384 5.164 -40.365 1.00 77.94 78 THR A C 1
ATOM 614 O O . THR A 1 78 ? 27.557 5.879 -40.928 1.00 77.94 78 THR A O 1
ATOM 617 N N . TYR A 1 79 ? 28.020 4.083 -39.666 1.00 81.31 79 TYR A N 1
ATOM 618 C CA . TYR A 1 79 ? 26.626 3.665 -39.512 1.00 81.31 79 TYR A CA 1
ATOM 619 C C . TYR A 1 79 ? 25.778 4.652 -38.703 1.00 81.31 79 TYR A C 1
ATOM 621 O O . TYR A 1 79 ? 24.637 4.932 -39.071 1.00 81.31 79 TYR A O 1
ATOM 629 N N . ASN A 1 80 ? 26.321 5.230 -37.632 1.00 82.69 80 ASN A N 1
ATOM 630 C CA . ASN A 1 80 ? 25.607 6.244 -36.857 1.00 82.69 80 ASN A CA 1
ATOM 631 C C . ASN A 1 80 ? 25.410 7.545 -37.644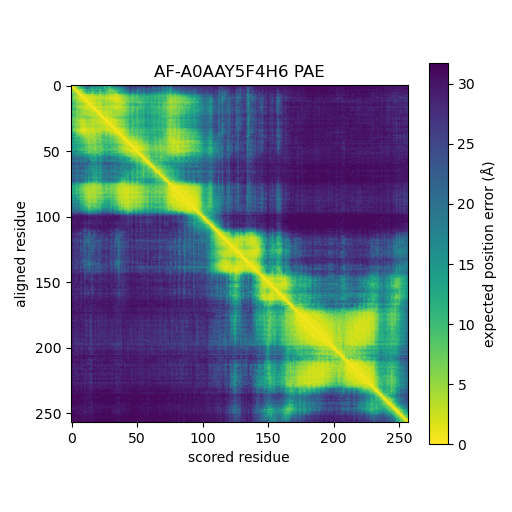 1.00 82.69 80 ASN A C 1
ATOM 633 O O . ASN A 1 80 ? 24.317 8.109 -37.608 1.00 82.69 80 ASN A O 1
ATOM 637 N N . VAL A 1 81 ? 26.422 7.981 -38.403 1.00 85.06 81 VAL A N 1
ATOM 638 C CA . VAL A 1 81 ? 26.305 9.135 -39.310 1.00 85.06 81 VAL A CA 1
ATOM 639 C C . VAL A 1 81 ? 25.241 8.868 -40.375 1.00 85.06 81 VAL A C 1
ATOM 641 O O . VAL A 1 81 ? 24.355 9.697 -40.571 1.00 85.06 81 VAL A O 1
ATOM 644 N N . TYR A 1 82 ? 25.265 7.685 -41.000 1.00 84.94 82 TYR A N 1
ATOM 645 C CA . TYR A 1 82 ? 24.242 7.263 -41.958 1.00 84.94 82 TYR A CA 1
ATOM 646 C C . TYR A 1 82 ? 22.833 7.323 -41.356 1.00 84.94 82 TYR A C 1
ATOM 648 O O . TYR A 1 82 ? 21.947 7.930 -41.953 1.00 84.94 82 TYR A O 1
ATOM 656 N N . LYS A 1 83 ? 22.623 6.774 -40.150 1.00 86.44 83 LYS A N 1
ATOM 657 C CA . LYS A 1 83 ? 21.322 6.843 -39.463 1.00 86.44 83 LYS A CA 1
ATOM 658 C C . LYS A 1 83 ? 20.892 8.275 -39.151 1.00 86.44 83 LYS A C 1
ATOM 660 O O . LYS A 1 83 ? 19.712 8.576 -39.286 1.00 86.44 83 LYS A O 1
ATOM 665 N N . GLY A 1 84 ? 21.820 9.146 -38.755 1.00 91.00 84 GLY A N 1
ATOM 666 C CA . GLY A 1 84 ? 21.527 10.557 -38.498 1.00 91.00 84 GLY A CA 1
ATOM 667 C C . GLY A 1 84 ? 21.024 11.273 -39.751 1.00 91.00 84 GLY A C 1
ATOM 668 O O . GLY A 1 84 ? 19.957 11.884 -39.731 1.00 91.00 84 GLY A O 1
ATOM 669 N N . VAL A 1 85 ? 21.743 11.130 -40.868 1.00 91.06 85 VAL A N 1
ATOM 670 C CA . VAL A 1 85 ? 21.343 11.719 -42.157 1.00 91.06 85 VAL A CA 1
ATOM 671 C C . VAL A 1 85 ? 20.031 11.114 -42.654 1.00 91.06 85 VAL A C 1
ATOM 673 O O . VAL A 1 85 ? 19.145 11.848 -43.088 1.00 91.06 85 VAL A O 1
ATOM 676 N N . TYR A 1 86 ? 19.872 9.793 -42.540 1.00 88.94 86 TYR A N 1
ATOM 677 C CA . TYR A 1 86 ? 18.644 9.095 -42.911 1.00 88.94 86 TYR A CA 1
ATOM 678 C C . TYR A 1 86 ? 17.443 9.595 -42.102 1.00 88.94 86 TYR A C 1
ATOM 680 O O . TYR A 1 86 ? 16.395 9.870 -42.676 1.00 88.94 86 TYR A O 1
ATOM 688 N N . ALA A 1 87 ? 17.595 9.782 -40.788 1.00 89.56 87 ALA A N 1
ATOM 689 C CA . ALA A 1 87 ? 16.535 10.298 -39.929 1.00 89.56 87 ALA A CA 1
ATOM 690 C C . ALA A 1 87 ? 16.123 11.726 -40.314 1.00 89.56 87 ALA A C 1
ATOM 692 O O . ALA A 1 87 ? 14.929 12.013 -40.392 1.00 89.56 87 ALA A O 1
ATOM 693 N N . ILE A 1 88 ? 17.087 12.605 -40.609 1.00 90.81 88 ILE A N 1
ATOM 694 C CA . ILE A 1 88 ? 16.803 13.967 -41.084 1.00 90.81 88 ILE A CA 1
ATOM 695 C C . ILE A 1 88 ? 16.065 13.916 -42.424 1.00 90.81 88 ILE A C 1
ATOM 697 O O . ILE A 1 88 ? 15.013 14.536 -42.566 1.00 90.81 88 ILE A O 1
ATOM 701 N N . ALA A 1 89 ? 16.573 13.144 -43.388 1.00 90.75 89 ALA A N 1
ATOM 702 C CA . ALA A 1 89 ? 15.965 13.008 -44.708 1.00 90.75 89 ALA A CA 1
ATOM 703 C C . ALA A 1 89 ? 14.539 12.449 -44.624 1.00 90.75 89 ALA A C 1
ATOM 705 O O . ALA A 1 89 ? 13.634 12.967 -45.271 1.00 90.75 89 ALA A O 1
ATOM 706 N N . HIS A 1 90 ? 14.318 11.438 -43.786 1.00 85.31 90 HIS A N 1
ATOM 707 C CA . HIS A 1 90 ? 13.006 10.837 -43.582 1.00 85.31 90 HIS A CA 1
ATOM 708 C C . HIS A 1 90 ? 12.039 11.802 -42.882 1.00 85.31 90 HIS A C 1
ATOM 710 O O . HIS A 1 90 ? 10.864 11.874 -43.240 1.00 85.31 90 HIS A O 1
ATOM 716 N N . SER A 1 91 ? 12.526 12.582 -41.917 1.00 84.50 91 SER A N 1
ATOM 717 C CA . SER A 1 91 ? 11.728 13.615 -41.247 1.00 84.50 91 SER A CA 1
ATOM 718 C C . SER A 1 91 ? 11.318 14.713 -42.229 1.00 84.50 91 SER A C 1
ATOM 720 O O . SER A 1 91 ? 10.152 15.098 -42.281 1.00 84.50 91 SER A O 1
ATOM 722 N N . LEU A 1 92 ? 12.250 15.164 -43.072 1.00 84.88 92 LEU A N 1
ATOM 723 C CA . LEU A 1 92 ? 11.987 16.141 -44.126 1.00 84.88 92 LEU A CA 1
ATOM 724 C C . LEU A 1 92 ? 11.017 15.594 -45.183 1.00 84.88 92 LEU A C 1
ATOM 726 O O . LEU A 1 92 ? 10.106 16.293 -45.612 1.00 84.88 92 LEU A O 1
ATOM 730 N N . HIS A 1 93 ? 11.182 14.336 -45.590 1.00 83.88 93 HIS A N 1
ATOM 731 C CA . HIS A 1 93 ? 10.295 13.684 -46.549 1.00 83.88 93 HIS A CA 1
ATOM 732 C C . HIS A 1 93 ? 8.860 13.582 -46.018 1.00 83.88 93 HIS A C 1
ATOM 734 O O . HIS A 1 93 ? 7.911 13.838 -46.758 1.00 83.88 93 HIS A O 1
ATOM 740 N N . ASN A 1 94 ? 8.699 13.296 -44.724 1.00 74.69 94 ASN A N 1
ATOM 741 C CA . ASN A 1 94 ? 7.398 13.309 -44.058 1.00 74.69 94 ASN A CA 1
ATOM 742 C C . ASN A 1 94 ? 6.796 14.722 -44.009 1.00 74.69 94 ASN A C 1
ATOM 744 O O . ASN A 1 94 ? 5.606 14.881 -44.266 1.00 74.69 94 ASN A O 1
ATOM 748 N N . LEU A 1 95 ? 7.612 15.752 -43.752 1.00 71.31 95 LEU A N 1
ATOM 749 C CA . LEU A 1 95 ? 7.173 17.152 -43.788 1.00 71.31 95 LEU A CA 1
ATOM 750 C C . LEU A 1 95 ? 6.711 17.583 -45.187 1.00 71.31 95 LEU A C 1
ATOM 752 O O . LEU A 1 95 ? 5.692 18.251 -45.309 1.00 71.31 95 LEU A O 1
ATOM 756 N N . MET A 1 96 ? 7.422 17.178 -46.241 1.00 72.81 96 MET A N 1
ATOM 757 C CA . MET A 1 96 ? 7.050 17.498 -47.626 1.00 72.81 96 MET A CA 1
ATOM 758 C C . MET A 1 96 ? 5.857 16.677 -48.134 1.00 72.81 96 MET A C 1
ATOM 760 O O . MET A 1 96 ? 5.104 17.152 -48.981 1.00 72.81 96 MET A O 1
ATOM 764 N N . SER A 1 97 ? 5.668 15.459 -47.620 1.00 67.12 97 SER A N 1
ATOM 765 C CA . SER A 1 97 ? 4.513 14.606 -47.940 1.00 67.12 97 SER A CA 1
ATOM 766 C C . SER A 1 97 ? 3.237 15.036 -47.202 1.00 67.12 97 SER A C 1
ATOM 768 O O . SER A 1 97 ? 2.133 14.694 -47.628 1.00 67.12 97 SER A O 1
ATOM 770 N N . CYS A 1 98 ? 3.360 15.820 -46.126 1.00 59.44 98 CYS A N 1
ATOM 771 C CA . CYS A 1 98 ? 2.240 16.486 -45.467 1.00 59.44 98 CYS A CA 1
ATOM 772 C C . CYS A 1 98 ? 1.756 17.678 -46.308 1.00 59.44 98 CYS A C 1
ATOM 774 O O . CYS A 1 98 ? 2.345 18.757 -46.291 1.00 59.44 98 CYS A O 1
ATOM 776 N N . ARG A 1 99 ? 0.644 17.511 -47.032 1.00 57.03 99 ARG A N 1
ATOM 777 C CA . ARG A 1 99 ? 0.005 18.599 -47.782 1.00 57.03 99 ARG A CA 1
ATOM 778 C C . ARG A 1 99 ? -1.183 19.172 -47.007 1.00 57.03 99 ARG A C 1
ATOM 780 O O . ARG A 1 99 ? -2.306 18.721 -47.191 1.00 57.03 99 ARG A O 1
ATOM 787 N N . SER A 1 100 ? -0.950 20.211 -46.209 1.00 49.62 100 SER A N 1
ATOM 788 C CA . SER A 1 100 ? -2.005 21.154 -45.806 1.00 49.62 100 SER A CA 1
ATOM 789 C C . SER A 1 100 ? -1.402 22.493 -45.387 1.00 49.62 100 SER A C 1
ATOM 791 O O . SER A 1 100 ? -0.875 22.666 -44.291 1.00 49.62 100 SER A O 1
ATOM 793 N N . PHE A 1 101 ? -1.476 23.438 -46.318 1.00 49.19 101 PHE A N 1
ATOM 794 C CA . PHE A 1 101 ? -1.307 24.866 -46.095 1.00 49.19 101 PHE A CA 1
ATOM 795 C C . PHE A 1 101 ? -2.501 25.338 -45.242 1.00 49.19 101 PHE A C 1
ATOM 797 O O . PHE A 1 101 ? -3.635 25.052 -45.615 1.00 49.19 101 PHE A O 1
ATOM 804 N N . LEU A 1 102 ? -2.234 26.052 -44.141 1.00 48.56 102 LEU A N 1
ATOM 805 C CA . LEU A 1 102 ? -3.202 26.712 -43.240 1.00 48.56 102 LEU A CA 1
ATOM 806 C C . LEU A 1 102 ? -3.941 25.823 -42.221 1.00 48.56 102 LEU A C 1
ATOM 808 O O . LEU A 1 102 ? -5.138 25.620 -42.340 1.00 48.56 102 LEU A O 1
ATOM 812 N N . THR A 1 103 ? -3.248 25.408 -41.163 1.00 39.91 103 THR A N 1
ATOM 813 C CA . THR A 1 103 ? -3.661 25.594 -39.753 1.00 39.91 103 THR A CA 1
ATOM 814 C C . THR A 1 103 ? -2.484 25.203 -38.863 1.00 39.91 103 THR A C 1
ATOM 816 O O . THR A 1 103 ? -1.654 24.383 -39.241 1.00 39.91 103 THR A O 1
ATOM 819 N N . SER A 1 104 ? -2.374 25.832 -37.699 1.00 46.72 104 SER A N 1
ATOM 820 C CA . SER A 1 104 ? -1.289 25.737 -36.714 1.00 46.72 104 SER A CA 1
ATOM 821 C C . SER A 1 104 ? -1.167 24.382 -35.994 1.00 46.72 104 SER A C 1
ATOM 823 O O . SER A 1 104 ? -0.804 24.349 -34.826 1.00 46.72 104 SER A O 1
ATOM 825 N N . ASP A 1 105 ? -1.416 23.276 -36.692 1.00 43.84 105 ASP A N 1
ATOM 826 C CA . ASP A 1 105 ? -1.214 21.912 -36.204 1.00 43.84 105 ASP A CA 1
ATOM 827 C C . ASP A 1 105 ? -0.142 21.228 -37.050 1.00 43.84 105 ASP A C 1
ATOM 829 O O . ASP A 1 105 ? -0.415 20.429 -37.949 1.00 43.84 105 ASP A O 1
ATOM 833 N N . CYS A 1 106 ? 1.124 21.518 -36.751 1.00 52.59 106 CYS A N 1
ATOM 834 C CA . CYS A 1 106 ? 2.130 20.512 -37.046 1.00 52.59 106 CYS A CA 1
ATOM 835 C C . CYS A 1 106 ? 1.919 19.381 -36.028 1.00 52.59 106 CYS A C 1
ATOM 837 O O . CYS A 1 106 ? 2.121 19.598 -34.836 1.00 52.59 106 CYS A O 1
ATOM 839 N N . CYS A 1 107 ? 1.511 18.210 -36.532 1.00 50.72 107 CYS A N 1
ATOM 840 C CA . CYS A 1 107 ? 1.337 16.923 -35.838 1.00 50.72 107 CYS A CA 1
ATOM 841 C C . CYS A 1 107 ? -0.062 16.561 -35.304 1.00 50.72 107 CYS A C 1
ATOM 843 O O . CYS A 1 107 ? -0.170 16.265 -34.124 1.00 50.72 107 CYS A O 1
ATOM 845 N N . VAL A 1 108 ? -1.081 16.373 -36.157 1.00 44.62 108 VAL A N 1
ATOM 846 C CA . VAL A 1 108 ? -2.082 15.300 -35.929 1.00 44.62 108 VAL A CA 1
ATOM 847 C C . VAL A 1 108 ? -2.619 14.762 -37.268 1.00 44.62 108 VAL A C 1
ATOM 849 O O . VAL A 1 108 ? -3.732 15.069 -37.682 1.00 44.62 108 VAL A O 1
ATOM 852 N N . PHE A 1 109 ? -1.863 13.908 -37.967 1.00 41.62 109 PHE A N 1
ATOM 853 C CA . PHE A 1 109 ? -2.533 12.923 -38.826 1.00 41.62 109 PHE A CA 1
ATOM 854 C C . PHE A 1 109 ? -3.059 11.834 -37.891 1.00 41.62 109 PHE A C 1
ATOM 856 O O . PHE A 1 109 ? -2.271 11.194 -37.201 1.00 41.62 109 PHE A O 1
ATOM 863 N N . GLY A 1 110 ? -4.382 11.658 -37.842 1.00 49.00 110 GLY A N 1
ATOM 864 C CA . GLY A 1 110 ? -5.116 10.725 -36.978 1.00 49.00 110 GLY A CA 1
ATOM 865 C C . GLY A 1 110 ? -4.849 9.234 -37.225 1.00 49.00 110 GLY A C 1
ATOM 866 O O . GLY A 1 110 ? -5.781 8.450 -37.370 1.00 49.00 110 GLY A O 1
ATOM 867 N N . LYS A 1 111 ? -3.584 8.815 -37.251 1.00 50.88 111 LYS A N 1
ATOM 868 C CA . LYS A 1 111 ? -3.169 7.434 -37.017 1.00 50.88 111 LYS A CA 1
ATOM 869 C C . LYS A 1 111 ? -2.383 7.420 -35.717 1.00 50.88 111 LYS A C 1
ATOM 871 O O . LYS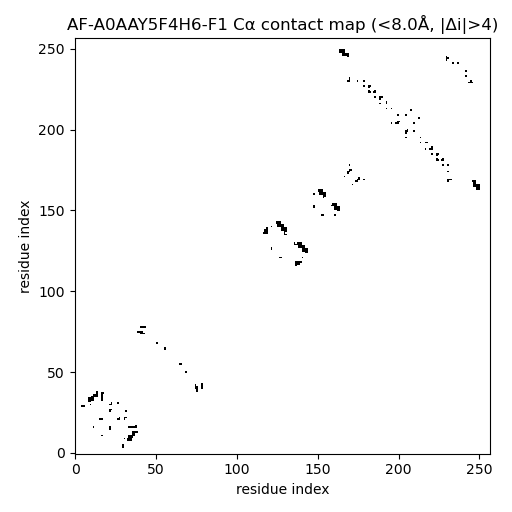 A 1 111 ? -1.260 7.914 -35.673 1.00 50.88 111 LYS A O 1
ATOM 876 N N . GLN A 1 112 ? -2.988 6.867 -34.665 1.00 46.69 112 GLN A N 1
ATOM 877 C CA . GLN A 1 112 ? -2.272 6.495 -33.445 1.00 46.69 112 GLN A CA 1
ATOM 878 C C . GLN A 1 112 ? -0.996 5.748 -33.842 1.00 46.69 112 GLN A C 1
ATOM 880 O O . GLN A 1 112 ? -1.053 4.709 -34.503 1.00 46.69 112 GLN A O 1
ATOM 885 N N . VAL A 1 113 ? 0.156 6.319 -33.493 1.00 53.38 113 VAL A N 1
ATOM 886 C CA . VAL A 1 113 ? 1.446 5.647 -33.648 1.00 53.38 113 VAL A CA 1
ATOM 887 C C . VAL A 1 113 ? 1.388 4.385 -32.782 1.00 53.38 113 VAL A C 1
ATOM 889 O O . VAL A 1 113 ? 1.020 4.499 -31.610 1.00 53.38 113 VAL A O 1
ATOM 892 N N . PRO A 1 114 ? 1.696 3.190 -33.322 1.00 56.53 114 PRO A N 1
ATOM 893 C CA . PRO A 1 114 ? 1.655 1.969 -32.535 1.00 56.53 114 PRO A CA 1
ATOM 894 C C . PRO A 1 114 ? 2.689 2.074 -31.418 1.00 56.53 114 PRO A C 1
ATOM 896 O O . PRO A 1 114 ? 3.886 2.235 -31.661 1.00 56.53 114 PRO A O 1
ATOM 899 N N . VAL A 1 115 ? 2.206 2.028 -30.182 1.00 68.50 115 VAL A N 1
ATOM 900 C CA . VAL A 1 115 ? 3.052 2.106 -28.998 1.00 68.50 115 VAL A CA 1
ATOM 901 C C . VAL A 1 115 ? 3.749 0.756 -28.834 1.00 68.50 115 VAL A C 1
ATOM 903 O O . VAL A 1 115 ? 3.099 -0.263 -28.626 1.00 68.50 115 VAL A O 1
ATOM 906 N N . SER A 1 116 ? 5.078 0.732 -28.946 1.00 75.75 116 SER A N 1
ATOM 907 C CA . SER A 1 116 ? 5.889 -0.469 -28.718 1.00 75.75 116 SER A CA 1
ATOM 908 C C . SER A 1 116 ? 6.305 -0.554 -27.247 1.00 75.75 116 SER A C 1
ATOM 910 O O . SER A 1 116 ? 7.459 -0.288 -26.900 1.00 75.75 116 SER A O 1
ATOM 912 N N . VAL A 1 117 ? 5.351 -0.864 -26.371 1.00 84.38 117 VAL A N 1
ATOM 913 C CA . VAL A 1 117 ? 5.596 -1.109 -24.941 1.00 84.38 117 VAL A CA 1
ATOM 914 C C . VAL A 1 117 ? 5.444 -2.593 -24.628 1.00 84.38 117 VAL A C 1
ATOM 916 O O . VAL A 1 117 ? 4.622 -3.275 -25.229 1.00 84.38 117 VAL A O 1
ATOM 919 N N . CYS A 1 118 ? 6.273 -3.094 -23.710 1.00 86.00 118 CYS A N 1
ATOM 920 C CA . CYS A 1 118 ? 6.175 -4.476 -23.232 1.00 86.00 118 CYS A CA 1
ATOM 921 C C . CYS A 1 118 ? 4.995 -4.649 -22.267 1.00 86.00 118 CYS A C 1
ATOM 923 O O . CYS A 1 118 ? 4.230 -5.602 -22.382 1.00 86.00 118 CYS A O 1
ATOM 925 N N . SER A 1 119 ? 4.845 -3.687 -21.354 1.00 88.69 119 SER A N 1
ATOM 926 C CA . SER A 1 119 ? 3.744 -3.603 -20.399 1.00 88.69 119 SER A CA 1
ATOM 927 C C . SER A 1 119 ? 3.172 -2.189 -20.395 1.00 88.69 119 SER A C 1
ATOM 929 O O . SER A 1 119 ? 3.923 -1.207 -20.403 1.00 88.69 119 SER A O 1
ATOM 931 N N . ASP A 1 120 ? 1.846 -2.084 -20.352 1.00 89.31 120 ASP A N 1
ATOM 932 C CA . ASP A 1 120 ? 1.146 -0.807 -20.244 1.00 89.31 120 ASP A CA 1
ATOM 933 C C . ASP A 1 120 ? 1.358 -0.138 -18.876 1.00 89.31 120 ASP A C 1
ATOM 935 O O . ASP A 1 120 ? 1.802 -0.743 -17.896 1.00 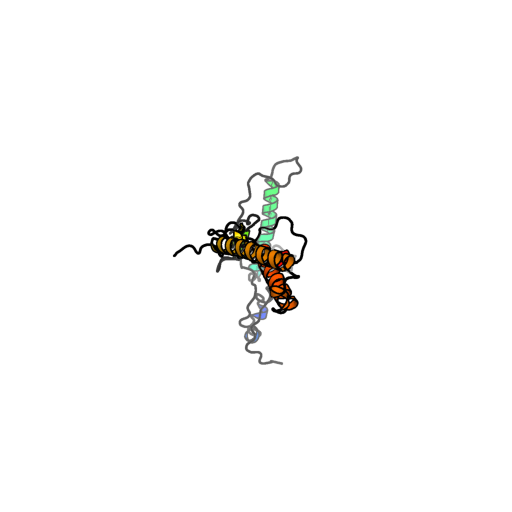89.31 120 ASP A O 1
ATOM 939 N N . SER A 1 121 ? 1.053 1.158 -18.799 1.00 88.25 121 SER A N 1
ATOM 940 C CA . SER A 1 121 ? 1.131 1.899 -17.537 1.00 88.25 121 SER A CA 1
ATOM 941 C C . SER A 1 121 ? 0.040 1.445 -16.564 1.00 88.25 121 SER A C 1
ATOM 943 O O . SER A 1 121 ? -1.123 1.339 -16.940 1.00 88.25 121 SER A O 1
ATOM 945 N N . CYS A 1 122 ? 0.406 1.219 -15.299 1.00 86.38 122 CYS A N 1
ATOM 946 C CA . CYS A 1 122 ? -0.552 0.807 -14.275 1.00 86.38 122 CYS A CA 1
ATOM 947 C C . CYS A 1 122 ? -1.532 1.930 -13.921 1.00 86.38 122 CYS A C 1
ATOM 949 O O . CYS A 1 122 ? -1.157 3.103 -13.853 1.00 86.38 122 CYS A O 1
ATOM 951 N N . THR A 1 123 ? -2.776 1.552 -13.638 1.00 85.38 123 THR A N 1
ATOM 952 C CA . THR A 1 123 ? -3.786 2.457 -13.089 1.00 85.38 123 THR A CA 1
ATOM 953 C C . THR A 1 123 ? -3.435 2.869 -11.651 1.00 85.38 123 THR A C 1
ATOM 955 O O . THR A 1 123 ? -2.732 2.136 -10.942 1.00 85.38 123 THR A O 1
ATOM 958 N N . PRO A 1 124 ? -3.911 4.039 -11.182 1.00 77.75 124 PRO A N 1
ATOM 959 C CA . PRO A 1 124 ? -3.748 4.438 -9.785 1.00 77.75 124 PRO A CA 1
ATOM 960 C C . PRO A 1 124 ? -4.276 3.352 -8.827 1.00 77.75 124 PRO A C 1
ATOM 962 O O . PRO A 1 124 ? -5.383 2.857 -9.014 1.00 77.75 124 PRO A O 1
ATOM 965 N N . GLY A 1 125 ? -3.479 2.972 -7.820 1.00 70.69 125 GLY A N 1
ATOM 966 C CA . GLY A 1 125 ? -3.779 1.871 -6.881 1.00 70.69 125 GLY A CA 1
ATOM 967 C C . GLY A 1 125 ? -2.950 0.596 -7.099 1.00 70.69 125 GLY A C 1
ATOM 968 O O . GLY A 1 125 ? -2.900 -0.271 -6.225 1.00 70.69 125 GLY A O 1
ATOM 969 N N . PHE A 1 126 ? -2.224 0.510 -8.216 1.00 80.75 126 PHE A N 1
ATOM 970 C CA . PHE A 1 126 ? -1.324 -0.597 -8.537 1.00 80.75 126 PHE A CA 1
ATOM 971 C C . PHE A 1 126 ? 0.137 -0.132 -8.583 1.00 80.75 126 PHE A C 1
ATOM 973 O O . PHE A 1 126 ? 0.443 0.986 -9.001 1.00 80.75 126 PHE A O 1
ATOM 980 N N . ARG A 1 127 ? 1.056 -1.007 -8.171 1.00 84.00 127 ARG A N 1
ATOM 981 C CA . ARG A 1 127 ? 2.507 -0.826 -8.292 1.00 84.00 127 ARG A CA 1
ATOM 982 C C . ARG A 1 127 ? 3.081 -1.727 -9.375 1.00 84.00 127 ARG A C 1
ATOM 984 O O . ARG A 1 127 ? 2.553 -2.799 -9.654 1.00 84.00 127 ARG A O 1
ATOM 991 N N . LYS A 1 128 ? 4.225 -1.323 -9.923 1.00 89.88 128 LYS A N 1
ATOM 992 C CA . LYS A 1 128 ? 4.980 -2.122 -10.893 1.00 89.88 128 LYS A CA 1
ATOM 993 C C . LYS A 1 128 ? 5.798 -3.194 -10.169 1.00 89.88 128 LYS A C 1
ATOM 995 O O . LYS A 1 128 ? 6.537 -2.876 -9.236 1.00 89.88 128 LYS A O 1
ATOM 1000 N N . ALA A 1 129 ? 5.683 -4.444 -10.599 1.00 89.31 129 ALA A N 1
ATOM 1001 C CA . ALA A 1 129 ? 6.548 -5.544 -10.187 1.00 89.31 129 ALA A CA 1
ATOM 1002 C C . ALA A 1 129 ? 7.299 -6.074 -11.414 1.00 89.31 129 ALA A C 1
ATOM 1004 O O . ALA A 1 129 ? 6.682 -6.549 -12.362 1.00 89.31 129 ALA A O 1
ATOM 1005 N N . VAL A 1 130 ? 8.627 -5.944 -11.420 1.00 90.25 130 VAL A N 1
ATOM 1006 C CA . VAL A 1 130 ? 9.471 -6.387 -12.542 1.00 90.25 130 VAL A CA 1
ATOM 1007 C C . VAL A 1 130 ? 9.456 -7.912 -12.622 1.00 90.25 130 VAL A C 1
ATOM 1009 O O . VAL A 1 130 ? 9.586 -8.583 -11.598 1.00 90.25 130 VAL A O 1
ATOM 1012 N N . ARG A 1 131 ? 9.315 -8.458 -13.833 1.00 88.12 131 ARG A N 1
ATOM 1013 C CA . ARG A 1 131 ? 9.362 -9.906 -14.063 1.00 88.12 131 ARG A CA 1
ATOM 1014 C C . ARG A 1 131 ? 10.797 -10.421 -14.002 1.00 88.12 131 ARG A C 1
ATOM 1016 O O . ARG A 1 131 ? 11.713 -9.841 -14.582 1.00 88.12 131 ARG A O 1
ATOM 1023 N N . ASN A 1 132 ? 10.995 -11.540 -13.312 1.00 83.88 132 ASN A N 1
ATOM 1024 C CA . ASN A 1 132 ? 12.315 -12.152 -13.191 1.00 83.88 132 ASN A CA 1
ATOM 1025 C C . ASN A 1 132 ? 12.800 -12.666 -14.557 1.00 83.88 132 ASN A C 1
ATOM 1027 O O . ASN A 1 132 ? 12.159 -13.523 -15.156 1.00 83.88 132 ASN A O 1
ATOM 1031 N N . GLY A 1 133 ? 13.950 -12.167 -15.022 1.00 86.12 133 GLY A N 1
ATOM 1032 C CA . GLY A 1 133 ? 14.582 -12.594 -16.279 1.00 86.12 133 GLY A CA 1
ATOM 1033 C C . GLY A 1 133 ? 14.164 -11.812 -17.533 1.00 86.12 133 GLY A C 1
ATOM 1034 O O . GLY A 1 133 ? 14.733 -12.048 -18.596 1.00 86.12 133 GLY A O 1
ATOM 1035 N N . GLU A 1 134 ? 13.234 -10.860 -17.420 1.00 89.38 134 GLU A N 1
ATOM 1036 C CA . GLU A 1 134 ? 12.816 -9.961 -18.505 1.00 89.38 134 GLU A CA 1
ATOM 1037 C C . GLU A 1 134 ? 13.446 -8.555 -18.360 1.00 89.38 134 GLU A C 1
ATOM 1039 O O . GLU A 1 134 ? 13.921 -8.187 -17.280 1.00 89.38 134 GLU A O 1
ATOM 1044 N N . PRO A 1 135 ? 13.508 -7.741 -19.435 1.00 83.56 135 PRO A N 1
ATOM 1045 C CA . PRO A 1 135 ? 14.007 -6.367 -19.346 1.00 83.56 135 PRO A CA 1
ATOM 1046 C C . PRO A 1 135 ? 13.119 -5.487 -18.449 1.00 83.56 135 PRO A C 1
ATOM 1048 O O . PRO A 1 135 ? 11.911 -5.681 -18.379 1.00 83.56 135 PRO A O 1
ATOM 1051 N N . LEU A 1 136 ? 13.702 -4.454 -17.819 1.00 84.25 136 LEU A N 1
ATOM 1052 C CA . LEU A 1 136 ? 13.041 -3.580 -16.823 1.00 84.25 136 LEU A CA 1
ATOM 1053 C C . LEU A 1 136 ? 11.705 -2.953 -17.273 1.00 84.25 136 LEU A C 1
ATOM 1055 O O . LEU A 1 136 ? 10.904 -2.534 -16.439 1.00 84.25 136 LEU A O 1
ATOM 1059 N N . CYS A 1 137 ? 11.489 -2.824 -18.583 1.00 89.38 137 CYS A N 1
ATOM 1060 C CA . CYS A 1 137 ? 10.261 -2.286 -19.162 1.00 89.38 137 CYS A CA 1
ATOM 1061 C C . CYS A 1 137 ? 9.080 -3.273 -19.143 1.00 89.38 137 CYS A C 1
ATOM 1063 O O . CYS A 1 137 ? 7.958 -2.843 -19.398 1.00 89.38 137 CYS A O 1
ATOM 1065 N N . CYS A 1 138 ? 9.321 -4.551 -18.838 1.00 92.88 138 CYS A N 1
ATOM 1066 C CA . CYS A 1 138 ? 8.312 -5.591 -18.681 1.00 92.88 138 CYS A CA 1
ATOM 1067 C C . CYS A 1 138 ? 8.024 -5.804 -17.189 1.00 92.88 138 CYS A C 1
ATOM 1069 O O . CYS A 1 138 ? 8.869 -6.256 -16.411 1.00 92.88 138 CYS A O 1
ATOM 1071 N N . PHE A 1 139 ? 6.820 -5.434 -16.775 1.00 92.62 139 PHE A N 1
ATOM 1072 C CA . PHE A 1 139 ? 6.371 -5.532 -15.392 1.00 92.62 139 PHE A CA 1
ATOM 1073 C C . PHE A 1 139 ? 4.894 -5.909 -15.328 1.00 92.62 139 PHE A C 1
ATOM 1075 O O . PHE A 1 139 ? 4.132 -5.648 -16.259 1.00 92.62 139 PHE A O 1
ATOM 1082 N N . ASP A 1 140 ? 4.493 -6.475 -14.197 1.00 92.38 140 ASP A N 1
ATOM 1083 C CA . ASP A 1 140 ? 3.097 -6.726 -13.868 1.00 92.38 140 ASP A CA 1
ATOM 1084 C C . ASP A 1 140 ? 2.579 -5.648 -12.912 1.00 92.38 140 ASP A C 1
ATOM 1086 O O . ASP A 1 140 ? 3.297 -5.168 -12.025 1.00 92.38 140 ASP A O 1
ATOM 1090 N N . CYS A 1 141 ? 1.324 -5.244 -13.104 1.00 87.88 141 CYS A N 1
ATOM 1091 C CA . CYS A 1 141 ? 0.636 -4.327 -12.204 1.00 87.88 141 CYS A CA 1
ATOM 1092 C C . CYS A 1 141 ? 0.058 -5.124 -11.037 1.00 87.88 141 CYS A C 1
ATOM 1094 O O . CYS A 1 141 ? -0.933 -5.834 -11.181 1.00 87.88 141 CYS A O 1
ATOM 1096 N N . VAL A 1 142 ? 0.687 -5.002 -9.873 1.00 84.44 142 VAL A N 1
ATOM 1097 C CA . VAL A 1 142 ? 0.285 -5.694 -8.645 1.00 84.44 142 VAL A CA 1
ATOM 1098 C C . VAL A 1 142 ? -0.411 -4.685 -7.734 1.00 84.44 142 VAL A C 1
ATOM 1100 O O . VAL A 1 142 ? 0.077 -3.556 -7.626 1.00 84.44 142 VAL A O 1
ATOM 1103 N N . PRO A 1 143 ? -1.533 -5.025 -7.080 1.00 76.56 143 PRO A N 1
ATOM 1104 C CA . PRO A 1 143 ? -2.175 -4.113 -6.140 1.00 76.56 143 PRO A CA 1
ATOM 1105 C C . PRO A 1 143 ? -1.190 -3.693 -5.040 1.00 76.56 143 PRO A C 1
ATOM 1107 O O . PRO A 1 143 ? -0.361 -4.487 -4.579 1.00 76.56 143 PRO A O 1
ATOM 1110 N N . TYR A 1 144 ? -1.247 -2.426 -4.623 1.00 70.56 144 TYR A N 1
ATOM 1111 C CA . TYR A 1 144 ? -0.564 -2.007 -3.402 1.00 70.56 144 TYR A CA 1
ATOM 1112 C C . TYR A 1 144 ? -1.231 -2.719 -2.218 1.00 70.56 144 TYR A C 1
ATOM 1114 O O . TYR A 1 144 ? -2.286 -2.290 -1.760 1.00 70.56 144 TYR A O 1
ATOM 1122 N N . CYS A 1 145 ? -0.626 -3.798 -1.710 1.00 68.06 145 CYS A N 1
ATOM 1123 C CA . CYS A 1 145 ? -1.031 -4.377 -0.430 1.00 68.06 145 CYS A CA 1
ATOM 1124 C C . CYS A 1 145 ? -0.640 -3.400 0.683 1.00 68.06 145 CYS A C 1
ATOM 1126 O O . CYS A 1 145 ? 0.467 -3.457 1.218 1.00 68.06 145 CYS A O 1
ATOM 1128 N N . MET A 1 146 ? -1.527 -2.454 0.977 1.00 66.25 146 MET A N 1
ATOM 1129 C CA . MET A 1 146 ? -1.437 -1.645 2.183 1.00 66.25 146 MET A CA 1
ATOM 1130 C C . MET A 1 146 ? -1.919 -2.489 3.359 1.00 66.25 146 MET A C 1
ATOM 1132 O O . MET A 1 146 ? -2.922 -3.194 3.252 1.00 66.25 146 MET A O 1
ATOM 1136 N N . ALA A 1 147 ? -1.194 -2.437 4.475 1.00 72.50 147 ALA A N 1
ATOM 1137 C CA . ALA A 1 147 ? -1.701 -2.996 5.718 1.00 72.50 147 ALA A CA 1
ATOM 1138 C C . ALA A 1 147 ? -2.993 -2.256 6.098 1.00 72.50 147 ALA A C 1
ATOM 1140 O O . ALA A 1 147 ? -3.053 -1.027 5.996 1.00 72.50 147 ALA A O 1
ATOM 1141 N N . CYS A 1 148 ? -4.023 -2.996 6.511 1.00 76.50 148 CYS A N 1
ATOM 1142 C CA . CYS A 1 148 ? -5.231 -2.374 7.040 1.00 76.50 148 CYS A CA 1
ATOM 1143 C C . CYS A 1 148 ? -4.893 -1.630 8.350 1.00 76.50 148 CYS A C 1
ATOM 1145 O O . CYS A 1 148 ? -4.038 -2.102 9.104 1.00 76.50 148 CYS A O 1
ATOM 1147 N N . PRO A 1 149 ? -5.549 -0.490 8.636 1.00 81.44 149 PRO A N 1
ATOM 1148 C CA . PRO A 1 149 ? -5.450 0.176 9.935 1.00 81.44 149 PRO A CA 1
ATOM 1149 C C . PRO A 1 149 ? -5.810 -0.775 11.084 1.00 81.44 149 PRO A C 1
ATOM 1151 O O . PRO A 1 149 ? -6.571 -1.722 10.879 1.00 81.44 149 PRO A O 1
ATOM 1154 N N . ASP A 1 150 ? -5.330 -0.496 12.299 1.00 77.75 150 ASP A N 1
ATOM 1155 C CA . ASP A 1 150 ? -5.466 -1.396 13.458 1.00 77.75 150 ASP A CA 1
ATOM 1156 C C . ASP A 1 150 ? -6.915 -1.796 13.801 1.00 77.75 150 ASP A C 1
ATOM 1158 O O . ASP A 1 150 ? -7.127 -2.849 14.402 1.00 77.75 150 ASP A O 1
ATOM 1162 N N . ASP A 1 151 ? -7.919 -1.029 13.370 1.00 73.38 151 ASP A N 1
ATOM 1163 C CA . ASP A 1 151 ? -9.347 -1.294 13.603 1.00 73.38 151 ASP A CA 1
ATOM 1164 C C . ASP A 1 151 ? -10.031 -2.129 12.503 1.00 73.38 151 ASP A C 1
ATOM 1166 O O . ASP A 1 151 ? -11.240 -2.363 12.563 1.00 73.38 151 ASP A O 1
ATOM 1170 N N . TYR A 1 152 ? -9.286 -2.599 11.496 1.00 81.44 152 TYR A N 1
ATOM 1171 C CA . TYR A 1 152 ? -9.825 -3.344 10.355 1.00 81.44 152 TYR A CA 1
ATOM 1172 C C . TYR A 1 152 ? -9.054 -4.653 10.103 1.00 81.44 152 TYR A C 1
ATOM 1174 O O . TYR A 1 152 ? -7.846 -4.740 10.313 1.00 81.44 152 TYR A O 1
ATOM 1182 N N . TRP A 1 153 ? -9.755 -5.686 9.634 1.00 78.38 153 TRP A N 1
ATOM 1183 C CA . TRP A 1 153 ? -9.192 -6.923 9.085 1.00 78.38 153 TRP A CA 1
ATOM 1184 C C . TRP A 1 153 ? -9.252 -6.900 7.557 1.00 78.38 153 TRP A C 1
ATOM 1186 O O . TRP A 1 153 ? -10.189 -6.360 6.982 1.00 78.38 153 TRP A O 1
ATOM 1196 N N . SER A 1 154 ? -8.281 -7.513 6.880 1.00 80.62 154 SER A N 1
ATOM 1197 C CA . SER A 1 154 ? -8.394 -7.752 5.435 1.00 80.62 154 SER A CA 1
ATOM 1198 C C . SER A 1 154 ? -9.441 -8.837 5.160 1.00 80.62 154 SER A C 1
ATOM 1200 O O . SER A 1 154 ? -9.537 -9.805 5.915 1.00 80.62 154 SER A O 1
ATOM 1202 N N . ASN A 1 155 ? -10.217 -8.685 4.086 1.00 81.19 155 ASN A N 1
ATOM 1203 C CA . ASN A 1 155 ? -11.130 -9.714 3.588 1.00 81.19 155 ASN A CA 1
ATOM 1204 C C . ASN A 1 155 ? -10.359 -10.997 3.205 1.00 81.19 155 ASN A C 1
ATOM 1206 O O . ASN A 1 155 ? -9.168 -10.940 2.902 1.00 81.19 155 ASN A O 1
ATOM 1210 N N . VAL A 1 156 ? -11.055 -12.137 3.139 1.00 76.94 156 VAL A N 1
ATOM 1211 C CA . VAL A 1 156 ? -10.520 -13.433 2.678 1.00 76.94 156 VAL A CA 1
ATOM 1212 C C . VAL A 1 156 ? -9.863 -13.304 1.299 1.00 76.94 156 VAL A C 1
ATOM 1214 O O . VAL A 1 156 ? -8.776 -13.830 1.082 1.00 76.94 156 VAL A O 1
ATOM 1217 N N . ASP A 1 157 ? -10.471 -12.520 0.404 1.00 71.69 157 ASP A N 1
ATOM 1218 C CA . ASP A 1 157 ? -9.950 -12.270 -0.947 1.00 71.69 157 ASP A CA 1
ATOM 1219 C C . ASP A 1 157 ? -8.829 -11.213 -0.994 1.00 71.69 157 ASP A C 1
ATOM 1221 O O . ASP A 1 157 ? -8.303 -10.908 -2.062 1.00 71.69 157 ASP A O 1
ATOM 1225 N N . GLY A 1 158 ? -8.473 -10.598 0.141 1.00 70.62 158 GLY A N 1
ATOM 1226 C CA . GLY A 1 158 ? -7.417 -9.583 0.222 1.00 70.62 158 GLY A CA 1
ATOM 1227 C C . GLY A 1 158 ? -7.734 -8.258 -0.483 1.00 70.62 158 GLY A C 1
ATOM 1228 O O . GLY A 1 158 ? -6.825 -7.487 -0.780 1.00 70.62 158 GLY A O 1
ATOM 1229 N N . THR A 1 159 ? -9.008 -7.999 -0.787 1.00 72.38 159 THR A N 1
ATOM 1230 C CA . THR A 1 159 ? -9.461 -6.883 -1.640 1.00 72.38 159 THR A CA 1
ATOM 1231 C C . THR A 1 159 ? -9.956 -5.661 -0.870 1.00 72.38 159 THR A C 1
ATOM 1233 O O . THR A 1 159 ? -9.891 -4.547 -1.386 1.00 72.38 159 THR A O 1
ATOM 1236 N N . ALA A 1 160 ? -10.458 -5.847 0.352 1.00 78.31 160 ALA A N 1
ATOM 1237 C CA . ALA A 1 160 ? -11.064 -4.791 1.158 1.00 78.31 160 ALA A CA 1
ATOM 1238 C C . ALA A 1 160 ? -10.716 -4.951 2.641 1.00 78.31 160 ALA A C 1
ATOM 1240 O O . ALA A 1 160 ? -10.548 -6.069 3.124 1.00 78.31 160 ALA A O 1
ATOM 1241 N N . CYS A 1 161 ? -10.656 -3.833 3.365 1.00 81.69 161 CYS A N 1
ATOM 1242 C CA . CYS A 1 161 ? -10.519 -3.815 4.819 1.00 81.69 161 CYS A CA 1
ATOM 1243 C C . CYS A 1 161 ? -11.917 -3.752 5.459 1.00 81.69 161 CYS A C 1
ATOM 1245 O O . CYS A 1 161 ? -12.666 -2.801 5.245 1.00 81.69 161 CYS A O 1
ATOM 1247 N N . ILE A 1 162 ? -12.269 -4.772 6.234 1.00 82.62 162 ILE A N 1
ATOM 1248 C CA . ILE A 1 162 ? -13.544 -4.955 6.933 1.00 82.62 162 ILE A CA 1
ATOM 1249 C C . ILE A 1 162 ? -13.346 -4.560 8.407 1.00 82.62 162 ILE A C 1
ATOM 1251 O O . ILE A 1 162 ? -12.341 -4.957 8.996 1.00 82.62 162 ILE A O 1
ATOM 1255 N N . PRO A 1 163 ? -14.245 -3.778 9.032 1.00 82.50 163 PRO A N 1
ATOM 1256 C CA . PRO A 1 163 ? -14.085 -3.360 10.426 1.00 82.50 163 PRO A CA 1
ATOM 1257 C C . PRO A 1 163 ? -14.044 -4.561 11.379 1.00 82.50 163 PRO A C 1
ATOM 1259 O O . PRO A 1 163 ? -14.801 -5.521 11.218 1.00 82.50 163 PRO A O 1
ATOM 1262 N N . LYS A 1 164 ? -13.178 -4.499 12.396 1.00 78.75 164 LYS A N 1
ATOM 1263 C CA . LYS A 1 164 ? -13.141 -5.492 13.476 1.00 78.75 164 LYS A CA 1
ATOM 1264 C C . LYS A 1 164 ? -14.446 -5.402 14.264 1.00 78.75 164 LYS A C 1
ATOM 1266 O O . LYS A 1 164 ? -14.716 -4.381 14.896 1.00 78.75 164 LYS A O 1
ATOM 1271 N N . VAL A 1 165 ? -15.261 -6.455 14.231 1.00 69.38 165 VAL A N 1
ATOM 1272 C CA . VAL A 1 165 ? -16.437 -6.545 15.102 1.00 69.38 165 VAL A CA 1
ATOM 1273 C C . VAL A 1 165 ? -15.954 -6.653 16.548 1.00 69.38 165 VAL A C 1
ATOM 1275 O O . VAL A 1 165 ? -15.144 -7.513 16.882 1.00 69.38 165 VAL A O 1
ATOM 1278 N N . VAL A 1 166 ? -16.384 -5.721 17.395 1.00 62.94 166 VAL A N 1
ATOM 1279 C CA . VAL A 1 166 ? -16.103 -5.764 18.832 1.00 62.94 166 VAL A CA 1
ATOM 1280 C C . VAL A 1 166 ? -17.292 -6.417 19.519 1.00 62.94 166 VAL A C 1
ATOM 1282 O O . VAL A 1 166 ? -18.401 -5.890 19.479 1.00 62.94 166 VAL A O 1
ATOM 1285 N N . GLU A 1 167 ? -17.074 -7.574 20.134 1.00 57.12 167 GLU A N 1
ATOM 1286 C CA . GLU A 1 167 ? -18.052 -8.154 21.048 1.00 57.12 167 GLU A CA 1
ATOM 1287 C C . GLU A 1 167 ? -17.799 -7.583 22.442 1.00 57.12 167 GLU A C 1
ATOM 1289 O O . GLU A 1 167 ? -16.693 -7.640 22.986 1.00 57.12 167 GLU A O 1
ATOM 1294 N N . PHE A 1 168 ? -18.825 -6.960 23.015 1.00 58.75 168 PHE A N 1
ATOM 1295 C CA . PHE A 1 168 ? -18.755 -6.474 24.384 1.00 58.75 168 PHE A CA 1
ATOM 1296 C C . PHE A 1 168 ? -18.967 -7.652 25.331 1.00 58.75 168 PHE A C 1
ATOM 1298 O O . PHE A 1 168 ? -19.937 -8.393 25.187 1.00 58.75 168 PHE A O 1
ATOM 1305 N N . LEU A 1 169 ? -18.101 -7.784 26.342 1.00 59.84 169 LEU A N 1
ATOM 1306 C CA . LEU A 1 169 ? -18.179 -8.859 27.338 1.00 59.84 169 LEU A CA 1
ATOM 1307 C C . LEU A 1 169 ? -19.559 -8.940 28.018 1.00 59.84 169 LEU A C 1
ATOM 1309 O O . LEU A 1 169 ? -19.949 -10.012 28.453 1.00 59.84 169 LEU A O 1
ATOM 1313 N N . SER A 1 170 ? -20.312 -7.835 28.084 1.00 58.38 170 SER A N 1
ATOM 1314 C CA . SER A 1 170 ? -21.674 -7.776 28.634 1.00 58.38 170 SER A CA 1
ATOM 1315 C C . SER A 1 170 ? -22.741 -8.482 27.799 1.00 58.38 170 SER A C 1
ATOM 1317 O O . SER A 1 170 ? -23.751 -8.902 28.358 1.00 58.38 170 SER A O 1
ATOM 1319 N N . HIS A 1 171 ? -22.539 -8.597 26.485 1.00 65.62 171 HIS A N 1
ATOM 1320 C CA . HIS A 1 171 ? -23.474 -9.258 25.575 1.00 65.62 171 HIS A CA 1
ATOM 1321 C C . HIS A 1 171 ? -23.243 -10.772 25.507 1.00 65.62 171 HIS A C 1
ATOM 1323 O O . HIS A 1 171 ? -24.108 -11.513 25.047 1.00 65.62 171 HIS A O 1
ATOM 1329 N N . ASP A 1 172 ? -22.089 -11.232 25.992 1.00 71.00 172 ASP A N 1
ATOM 1330 C CA . ASP A 1 172 ? -21.766 -12.647 26.082 1.00 71.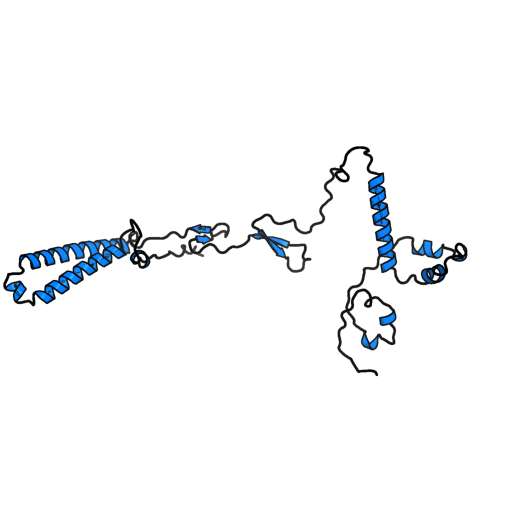00 172 ASP A CA 1
ATOM 1331 C C . ASP A 1 172 ? -22.442 -13.294 27.307 1.00 71.00 172 ASP A C 1
ATOM 1333 O O . ASP A 1 172 ? -22.692 -12.648 28.331 1.00 71.00 172 ASP A O 1
ATOM 1337 N N . ALA A 1 173 ? -22.720 -14.596 27.230 1.00 80.31 173 ALA A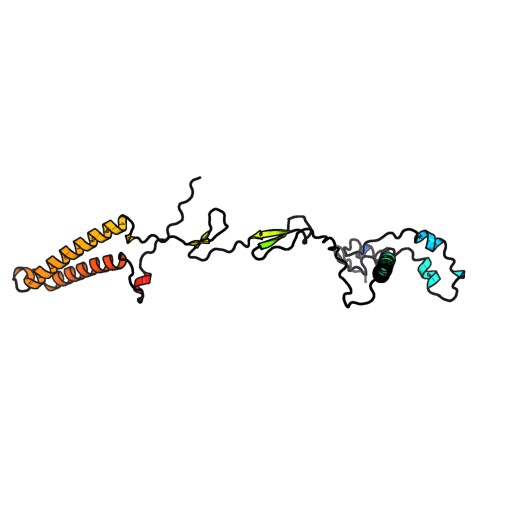 N 1
ATOM 1338 C CA . ALA A 1 173 ? -23.412 -15.354 28.273 1.00 80.31 173 ALA A CA 1
ATOM 1339 C C . ALA A 1 173 ? -22.708 -15.237 29.638 1.00 80.31 173 ALA A C 1
ATOM 1341 O O . ALA A 1 173 ? -23.363 -15.119 30.676 1.00 80.31 173 ALA A O 1
ATOM 1342 N N . MET A 1 174 ? -21.373 -15.199 29.636 1.00 79.56 174 MET A N 1
ATOM 1343 C CA . MET A 1 174 ? -20.566 -14.990 30.840 1.00 79.56 174 MET A CA 1
ATOM 1344 C C . MET A 1 174 ? -20.781 -13.596 31.446 1.00 79.56 174 MET A C 1
ATOM 1346 O O . MET A 1 174 ? -20.888 -13.474 32.666 1.00 79.56 174 MET A O 1
ATOM 1350 N N . GLY A 1 175 ? -20.910 -12.554 30.619 1.00 81.94 175 GLY A N 1
ATOM 1351 C CA . GLY A 1 175 ? -21.231 -11.202 31.078 1.00 81.94 175 GLY A CA 1
ATOM 1352 C C . GLY A 1 175 ? -22.614 -11.116 31.698 1.00 81.94 175 GLY A C 1
ATOM 1353 O O . GLY A 1 175 ? -22.759 -10.584 32.797 1.00 81.94 175 GLY A O 1
ATOM 1354 N N . VAL A 1 176 ? -23.618 -11.712 31.053 1.00 82.56 176 VAL A N 1
ATOM 1355 C CA . VAL A 1 176 ? -24.989 -11.752 31.581 1.00 82.56 176 VAL A CA 1
ATOM 1356 C C . VAL A 1 176 ? -25.021 -12.444 32.947 1.00 82.56 176 VAL A C 1
ATOM 1358 O O . VAL A 1 176 ? -25.554 -11.882 33.903 1.00 82.56 176 VAL A O 1
ATOM 1361 N N . ILE A 1 177 ? -24.381 -13.606 33.097 1.00 87.75 177 ILE A N 1
ATOM 1362 C CA . ILE A 1 177 ? -24.325 -14.315 34.386 1.00 87.75 177 ILE A CA 1
ATOM 1363 C C . ILE A 1 177 ? -23.652 -13.452 35.468 1.00 87.75 177 ILE A C 1
ATOM 1365 O O . ILE A 1 177 ? -24.177 -13.326 36.577 1.00 87.75 177 ILE A O 1
ATOM 1369 N N . LEU A 1 178 ? -22.523 -12.814 35.146 1.00 85.38 178 LEU A N 1
ATOM 1370 C CA . LEU A 1 178 ? -21.793 -11.962 36.088 1.00 85.38 178 LEU A CA 1
ATOM 1371 C C . LEU A 1 178 ? -22.594 -10.719 36.501 1.00 85.38 178 LEU A C 1
ATOM 1373 O O . LEU A 1 178 ? -22.581 -10.360 37.680 1.00 85.38 178 LEU A O 1
ATOM 1377 N N . THR A 1 179 ? -23.339 -10.096 35.581 1.00 86.25 179 THR A N 1
ATOM 1378 C CA . THR A 1 179 ? -24.220 -8.964 35.923 1.00 86.25 179 THR A CA 1
ATOM 1379 C C . THR A 1 179 ? -25.328 -9.372 36.883 1.00 86.25 179 THR A C 1
ATOM 1381 O O . THR A 1 179 ? -25.546 -8.683 37.878 1.00 86.25 179 THR A O 1
ATOM 1384 N N . VAL A 1 180 ? -25.987 -10.510 36.646 1.00 90.00 180 VAL A N 1
ATOM 1385 C CA . VAL A 1 180 ? -27.065 -11.005 37.514 1.00 90.00 180 VAL A CA 1
ATOM 1386 C C . VAL A 1 180 ? -26.539 -11.266 38.925 1.00 90.00 180 VAL A C 1
ATOM 1388 O O . VAL A 1 180 ? -27.137 -10.805 39.897 1.00 90.00 180 VAL A O 1
ATOM 1391 N N . ILE A 1 181 ? -25.391 -11.939 39.051 1.00 91.31 181 ILE A N 1
ATOM 1392 C CA . ILE A 1 181 ? -24.770 -12.217 40.354 1.00 91.31 181 ILE A CA 1
ATOM 1393 C C . ILE A 1 181 ? -24.400 -10.914 41.075 1.00 91.31 181 ILE A C 1
ATOM 1395 O O . ILE A 1 181 ? -24.684 -10.774 42.266 1.00 91.31 181 ILE A O 1
ATOM 1399 N N . ALA A 1 182 ? -23.808 -9.946 40.370 1.00 90.69 182 ALA A N 1
ATOM 1400 C CA . ALA A 1 182 ? -23.410 -8.671 40.961 1.00 90.69 182 ALA A CA 1
ATOM 1401 C C . ALA A 1 182 ? -24.613 -7.830 41.427 1.00 90.69 182 ALA A C 1
ATOM 1403 O O . ALA A 1 182 ? -24.565 -7.260 42.516 1.00 90.69 182 ALA A O 1
ATOM 1404 N N . VAL A 1 183 ? -25.712 -7.796 40.660 1.00 91.00 183 VAL A N 1
ATOM 1405 C CA . VAL A 1 183 ? -26.953 -7.102 41.052 1.00 91.00 183 VAL A CA 1
ATOM 1406 C C . VAL A 1 183 ? -27.570 -7.745 42.293 1.00 91.00 183 VAL A C 1
ATOM 1408 O O . VAL A 1 183 ? -27.883 -7.045 43.256 1.00 91.00 183 VAL A O 1
ATOM 1411 N N . VAL A 1 184 ? -27.701 -9.075 42.313 1.00 94.19 184 VAL A N 1
ATOM 1412 C CA . VAL A 1 184 ? -28.257 -9.792 43.471 1.00 94.19 184 VAL A CA 1
ATOM 1413 C C . VAL A 1 184 ? -27.380 -9.578 44.710 1.00 94.19 184 VAL A C 1
ATOM 1415 O O . VAL A 1 184 ? -27.900 -9.264 45.782 1.00 94.19 184 VAL A O 1
ATOM 1418 N N . GLY A 1 185 ? -26.054 -9.669 44.566 1.00 92.06 185 GLY A N 1
ATOM 1419 C CA . GLY A 1 185 ? -25.098 -9.404 45.643 1.00 92.06 185 GLY A CA 1
ATOM 1420 C C . GLY A 1 185 ? -25.186 -7.976 46.187 1.00 92.06 185 GLY A C 1
ATOM 1421 O O . GLY A 1 185 ? -25.209 -7.779 47.406 1.00 92.06 185 GLY A O 1
ATOM 1422 N N . ALA A 1 186 ? -25.324 -6.979 45.309 1.00 92.50 186 ALA A N 1
ATOM 1423 C CA . ALA A 1 186 ? -25.513 -5.584 45.699 1.00 92.50 186 ALA A CA 1
ATOM 1424 C C . ALA A 1 186 ? -26.821 -5.381 46.482 1.00 92.50 186 ALA A C 1
ATOM 1426 O O . ALA A 1 186 ? -26.816 -4.746 47.535 1.00 92.50 186 ALA A O 1
ATOM 1427 N N . CYS A 1 187 ? -27.936 -5.962 46.024 1.00 93.38 187 CYS 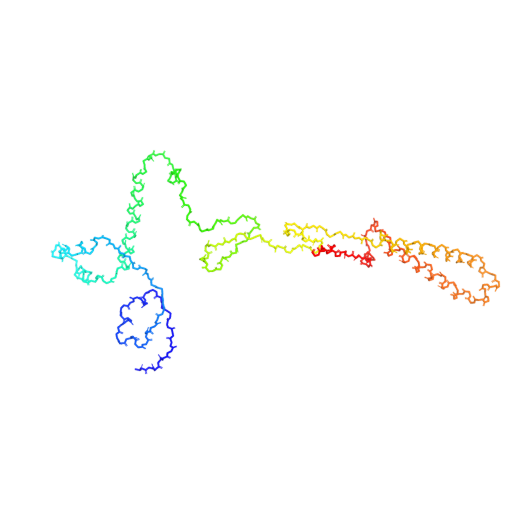A N 1
ATOM 1428 C CA . CYS A 1 187 ? -29.224 -5.853 46.712 1.00 93.38 187 CYS A CA 1
ATOM 1429 C C . CYS A 1 187 ? -29.182 -6.477 48.113 1.00 93.38 187 CYS A C 1
ATOM 1431 O O . CYS A 1 187 ? -29.629 -5.861 49.083 1.00 93.38 187 CYS A O 1
ATOM 1433 N N . VAL A 1 188 ? -28.612 -7.680 48.234 1.00 94.00 188 VAL A N 1
ATOM 1434 C CA . VAL A 1 188 ? -28.491 -8.371 49.523 1.00 94.00 188 VAL A CA 1
ATOM 1435 C C . VAL A 1 188 ? -27.589 -7.579 50.470 1.00 94.00 188 VAL A C 1
ATOM 1437 O O . VAL A 1 188 ? -27.997 -7.291 51.594 1.00 94.00 188 VAL A O 1
ATOM 1440 N N . THR A 1 189 ? -26.403 -7.156 50.027 1.00 92.81 189 THR A N 1
ATOM 1441 C CA . THR A 1 189 ? -25.465 -6.406 50.884 1.00 92.81 189 THR A CA 1
ATOM 1442 C C . THR A 1 189 ? -26.006 -5.045 51.319 1.00 92.81 189 THR A C 1
ATOM 1444 O O . THR A 1 189 ? -25.844 -4.679 52.483 1.00 92.81 189 THR A O 1
ATOM 1447 N N . LEU A 1 190 ? -26.710 -4.327 50.440 1.00 91.81 190 LEU A N 1
ATOM 1448 C CA . LEU A 1 190 ? -27.339 -3.047 50.765 1.00 91.81 190 LEU A CA 1
ATOM 1449 C C . LEU A 1 190 ? -28.475 -3.227 51.778 1.00 91.81 190 LEU A C 1
ATOM 1451 O O . LEU A 1 190 ? -28.537 -2.478 52.749 1.00 91.81 190 LEU A O 1
ATOM 1455 N N . SER A 1 191 ? -29.311 -4.261 51.622 1.00 92.94 191 SER A N 1
ATOM 1456 C CA . SER A 1 191 ? -30.374 -4.561 52.590 1.00 92.94 191 SER A CA 1
ATOM 1457 C C . SER A 1 191 ? -29.820 -4.840 53.994 1.00 92.94 191 SER A C 1
ATOM 1459 O O . SER A 1 191 ? -30.290 -4.256 54.972 1.00 92.94 191 SER A O 1
ATOM 1461 N N . VAL A 1 192 ? -28.760 -5.650 54.095 1.00 91.00 192 VAL A N 1
ATOM 1462 C CA . VAL A 1 192 ? -28.085 -5.948 55.367 1.00 91.00 192 VAL A CA 1
ATOM 1463 C C . VAL A 1 192 ? -27.467 -4.677 55.946 1.00 91.00 192 VAL A C 1
ATOM 1465 O O . VAL A 1 192 ? -27.674 -4.376 57.118 1.00 91.00 192 VAL A O 1
ATOM 1468 N N . PHE A 1 193 ? -26.778 -3.877 55.132 1.00 90.19 193 PHE A N 1
ATOM 1469 C CA . PHE A 1 193 ? -26.197 -2.608 55.566 1.00 90.19 193 PHE A CA 1
ATOM 1470 C C . PHE A 1 193 ? -27.253 -1.636 56.116 1.00 90.19 193 PHE A C 1
ATOM 1472 O O . PHE A 1 193 ? -27.056 -1.062 57.186 1.00 90.19 193 PHE A O 1
ATOM 1479 N N . THR A 1 194 ? -28.411 -1.504 55.459 1.00 89.56 194 THR A N 1
ATOM 1480 C CA . THR A 1 194 ? -29.528 -0.680 55.947 1.00 89.56 194 THR A CA 1
ATOM 1481 C C . THR A 1 194 ? -30.081 -1.188 57.280 1.00 89.56 194 THR A C 1
ATOM 1483 O O . THR A 1 194 ? -30.307 -0.382 58.183 1.00 89.56 194 THR A O 1
ATOM 1486 N N . VAL A 1 195 ? -30.253 -2.504 57.450 1.00 90.19 195 VAL A N 1
ATOM 1487 C CA . VAL A 1 195 ? -30.713 -3.101 58.719 1.00 90.19 195 VAL A CA 1
ATOM 1488 C C . VAL A 1 195 ? -29.715 -2.828 59.849 1.00 90.19 195 VAL A C 1
ATOM 1490 O O . VAL A 1 195 ? -30.119 -2.440 60.947 1.00 90.19 195 VAL A O 1
ATOM 1493 N N . PHE A 1 196 ? -28.412 -2.961 59.584 1.00 85.88 196 PHE A N 1
ATOM 1494 C CA . PHE A 1 196 ? -27.360 -2.653 60.556 1.00 85.88 196 PHE A CA 1
ATOM 1495 C C . PHE A 1 196 ? -27.323 -1.162 60.921 1.00 85.88 196 PHE A C 1
ATOM 1497 O O . PHE A 1 196 ? -27.163 -0.832 62.096 1.00 85.88 196 PHE A O 1
ATOM 1504 N N . LEU A 1 197 ? -27.523 -0.258 59.953 1.00 85.44 197 LEU A N 1
ATOM 1505 C CA . LEU A 1 197 ? -27.624 1.184 60.205 1.00 85.44 197 LEU A CA 1
ATOM 1506 C C . LEU A 1 197 ? -28.862 1.538 61.037 1.00 85.44 197 LEU A C 1
ATOM 1508 O O . LEU A 1 197 ? -28.765 2.351 61.956 1.00 85.44 197 LEU A O 1
ATOM 1512 N N . TYR A 1 198 ? -30.003 0.908 60.756 1.00 87.94 198 TYR A N 1
ATOM 1513 C CA . TYR A 1 198 ? -31.242 1.124 61.501 1.00 87.94 198 TYR A CA 1
ATOM 1514 C C . TYR A 1 198 ? -31.129 0.627 62.951 1.00 87.94 198 TYR A C 1
ATOM 1516 O O . TYR A 1 198 ? -31.510 1.324 63.890 1.00 87.94 198 TYR A O 1
ATOM 1524 N N . HIS A 1 199 ? -30.521 -0.544 63.157 1.00 85.75 199 HIS A N 1
ATOM 1525 C CA . HIS A 1 199 ? -30.305 -1.138 64.478 1.00 85.75 199 HIS A CA 1
ATOM 1526 C C . HIS A 1 199 ? -28.947 -0.792 65.111 1.00 85.75 199 HIS A C 1
ATOM 1528 O O . HIS A 1 199 ? -28.504 -1.489 66.029 1.00 85.75 199 HIS A O 1
ATOM 1534 N N . ARG A 1 200 ? -28.299 0.308 64.701 1.00 80.12 200 ARG A N 1
ATOM 1535 C CA . ARG A 1 200 ? -26.963 0.714 65.185 1.00 80.12 200 ARG A CA 1
ATOM 1536 C C . ARG A 1 200 ? -26.868 0.841 66.710 1.00 80.12 200 ARG A C 1
ATOM 1538 O O . ARG A 1 200 ? -25.825 0.555 67.288 1.00 80.12 200 ARG A O 1
ATOM 1545 N N . ASN A 1 201 ? -27.961 1.235 67.363 1.00 76.38 201 ASN A N 1
ATOM 1546 C CA . ASN A 1 201 ? -28.011 1.417 68.817 1.00 76.38 201 ASN A CA 1
ATOM 1547 C C . ASN A 1 201 ? -28.370 0.135 69.590 1.00 76.38 201 ASN A C 1
ATOM 1549 O O . ASN A 1 201 ? -28.467 0.170 70.816 1.00 76.38 201 ASN A O 1
ATOM 1553 N N . THR A 1 202 ? -28.585 -0.994 68.907 1.00 83.56 202 THR A N 1
ATOM 1554 C CA . THR A 1 202 ? -28.900 -2.258 69.580 1.00 83.56 202 THR A CA 1
ATOM 1555 C C . THR A 1 202 ? -27.645 -2.868 70.216 1.00 83.56 202 THR A C 1
ATOM 1557 O O . THR A 1 202 ? -26.556 -2.811 69.635 1.00 83.56 202 THR A O 1
ATOM 1560 N N . PRO A 1 203 ? -27.767 -3.491 71.405 1.00 71.12 203 PRO A N 1
ATOM 1561 C CA . PRO A 1 203 ? -26.628 -4.099 72.094 1.00 71.12 203 PRO A CA 1
ATOM 1562 C C . PRO A 1 203 ? -25.969 -5.210 71.262 1.00 71.12 203 PRO A C 1
ATOM 1564 O O . PRO A 1 203 ? -24.768 -5.418 71.377 1.00 71.12 203 PRO A O 1
ATOM 1567 N N . ILE A 1 204 ? -26.723 -5.860 70.368 1.00 73.94 204 ILE A N 1
ATOM 1568 C CA . ILE A 1 204 ? -26.248 -6.929 69.478 1.00 73.94 204 ILE A CA 1
ATOM 1569 C C . ILE A 1 204 ? -25.179 -6.411 68.499 1.00 73.94 204 ILE A C 1
ATOM 1571 O O . ILE A 1 204 ? -24.120 -7.020 68.366 1.00 73.94 204 ILE A O 1
ATOM 1575 N N . VAL A 1 205 ? -25.416 -5.265 67.851 1.00 73.81 205 VAL A N 1
ATOM 1576 C CA . VAL A 1 205 ? -24.472 -4.674 66.880 1.00 73.81 205 VAL A CA 1
ATOM 1577 C C . VAL A 1 205 ? -23.268 -4.041 67.584 1.00 73.81 205 VAL A C 1
ATOM 1579 O O . VAL A 1 205 ? -22.161 -4.057 67.060 1.00 73.81 205 VAL A O 1
ATOM 1582 N N . ARG A 1 206 ? -23.457 -3.521 68.800 1.00 71.75 206 ARG A N 1
ATOM 1583 C CA . ARG A 1 206 ? -22.395 -2.875 69.585 1.00 71.75 206 ARG A CA 1
ATOM 1584 C C . ARG A 1 206 ? -21.394 -3.867 70.195 1.00 71.75 206 ARG A C 1
ATOM 1586 O O . ARG A 1 206 ? -20.237 -3.505 70.377 1.00 71.75 206 ARG A O 1
ATOM 1593 N N . ILE A 1 207 ? -21.827 -5.096 70.499 1.00 76.62 207 ILE A N 1
ATOM 1594 C CA . ILE A 1 207 ? -20.961 -6.182 70.999 1.00 76.62 207 ILE A CA 1
ATOM 1595 C C . ILE A 1 207 ? -20.022 -6.681 69.899 1.00 76.62 207 ILE A C 1
ATOM 1597 O O . ILE A 1 207 ? -18.846 -6.941 70.149 1.00 76.62 207 ILE A O 1
ATOM 1601 N N . ASN A 1 208 ? -20.532 -6.800 68.674 1.00 74.88 208 ASN A N 1
ATOM 1602 C CA . ASN A 1 208 ? -19.740 -7.212 67.526 1.00 74.88 208 ASN A CA 1
ATOM 1603 C C . ASN A 1 208 ? -19.112 -5.988 66.849 1.00 74.88 208 ASN A C 1
ATOM 1605 O O . ASN A 1 208 ? -19.659 -5.523 65.855 1.00 74.88 208 ASN A O 1
ATOM 1609 N N . ASN A 1 209 ? -18.016 -5.459 67.422 1.00 77.69 209 ASN A N 1
ATOM 1610 C CA . ASN A 1 209 ? -17.165 -4.377 66.886 1.00 77.69 209 ASN A CA 1
ATOM 1611 C C . ASN A 1 209 ? -17.822 -3.600 65.736 1.00 77.69 209 ASN A C 1
ATOM 1613 O O . ASN A 1 209 ? -17.482 -3.797 64.563 1.00 77.69 209 ASN A O 1
ATOM 1617 N N . SER A 1 210 ? -18.810 -2.768 66.087 1.00 78.62 210 SER A N 1
ATOM 1618 C CA . SER A 1 210 ? -19.746 -2.177 65.125 1.00 78.62 210 SER A CA 1
ATOM 1619 C C . SER A 1 210 ? -19.015 -1.491 63.975 1.00 78.62 210 SER A C 1
ATOM 1621 O O . SER A 1 210 ? -19.387 -1.662 62.820 1.00 78.62 210 SER A O 1
ATOM 1623 N N . GLU A 1 211 ? -17.917 -0.801 64.285 1.00 81.88 211 GLU A N 1
ATOM 1624 C CA . GLU A 1 211 ? -17.063 -0.103 63.323 1.00 81.88 211 GLU A CA 1
ATOM 1625 C C . GLU A 1 211 ? -16.492 -1.046 62.245 1.00 81.88 211 GLU A C 1
ATOM 1627 O O . GLU A 1 211 ? -16.636 -0.767 61.058 1.00 81.88 211 GLU A O 1
ATOM 1632 N N . LEU A 1 212 ? -15.926 -2.204 62.618 1.00 85.12 212 LEU A N 1
ATOM 1633 C CA . LEU A 1 212 ? -15.326 -3.149 61.661 1.00 85.12 212 LEU A CA 1
ATOM 1634 C C . LEU A 1 212 ? -16.385 -3.766 60.735 1.00 85.12 212 LEU A C 1
ATOM 1636 O O . LEU A 1 212 ? -16.173 -3.860 59.527 1.00 85.12 212 LEU A O 1
ATOM 1640 N N . SER A 1 213 ? -17.542 -4.140 61.289 1.00 87.25 213 SER A N 1
ATOM 1641 C CA . SER A 1 213 ? -18.650 -4.713 60.512 1.00 87.25 213 SER A CA 1
ATOM 1642 C C . SER A 1 213 ? -19.233 -3.702 59.515 1.00 87.25 213 SER A C 1
ATOM 1644 O O . SER A 1 213 ? -19.534 -4.066 58.377 1.00 87.25 213 SER A O 1
ATOM 1646 N N . PHE A 1 214 ? -19.333 -2.421 59.897 1.00 84.62 214 PHE A N 1
ATOM 1647 C CA . PHE A 1 214 ? -19.745 -1.348 58.986 1.00 84.62 214 PHE A CA 1
ATOM 1648 C C . PHE A 1 214 ? -18.733 -1.128 57.854 1.00 84.62 214 PHE A C 1
ATOM 1650 O O . PHE A 1 214 ? -19.150 -1.028 56.700 1.00 84.62 214 PHE A O 1
ATOM 1657 N N . PHE A 1 215 ? -17.426 -1.105 58.148 1.00 88.19 215 PHE A N 1
ATOM 1658 C CA . PHE A 1 215 ? -16.388 -0.951 57.120 1.00 88.19 215 PHE A CA 1
ATOM 1659 C C . PHE A 1 215 ? -16.389 -2.100 56.104 1.00 88.19 215 PHE A C 1
ATOM 1661 O O . PHE A 1 215 ? -16.229 -1.855 54.910 1.00 88.19 215 PHE A O 1
ATOM 1668 N N . VAL A 1 216 ? -16.614 -3.340 56.554 1.00 88.88 216 VAL A N 1
ATOM 1669 C CA . VAL A 1 216 ? -16.679 -4.517 55.672 1.00 88.88 216 VAL A CA 1
ATOM 1670 C C . VAL A 1 216 ? -17.934 -4.501 54.794 1.00 88.88 216 VAL A C 1
ATOM 1672 O O . VAL A 1 216 ? -17.846 -4.754 53.596 1.00 88.88 216 VAL A O 1
ATOM 1675 N N . LEU A 1 217 ? -19.105 -4.168 55.345 1.00 89.50 217 LEU A N 1
ATOM 1676 C CA . LEU A 1 217 ? -20.330 -4.065 54.542 1.00 89.50 217 LEU A CA 1
ATOM 1677 C C . LEU A 1 217 ? -20.248 -2.920 53.522 1.00 89.50 217 LEU A C 1
ATOM 1679 O O . LEU A 1 217 ? -20.707 -3.075 52.395 1.00 89.50 217 LEU A O 1
ATOM 1683 N N . PHE A 1 218 ? -19.622 -1.801 53.888 1.00 88.75 218 PHE A N 1
ATOM 1684 C CA . PHE A 1 218 ? -19.392 -0.676 52.982 1.00 88.75 218 PHE A CA 1
ATOM 1685 C C . PHE A 1 218 ? -18.395 -1.008 51.857 1.00 88.75 218 PHE A C 1
ATOM 1687 O O . PHE A 1 218 ? -18.604 -0.619 50.710 1.00 88.75 218 PHE A O 1
ATOM 1694 N N . SER A 1 219 ? -17.323 -1.754 52.139 1.00 93.06 219 SER A N 1
ATOM 1695 C CA . SER A 1 219 ? -16.376 -2.160 51.094 1.00 93.06 219 SER A CA 1
ATOM 1696 C C . SER A 1 219 ? -16.966 -3.212 50.147 1.00 93.06 219 SER A C 1
ATOM 1698 O O . SER A 1 219 ? -16.722 -3.152 48.942 1.00 93.06 219 SER A O 1
ATOM 1700 N N . LEU A 1 220 ? -17.793 -4.134 50.656 1.00 90.44 220 LEU A N 1
ATOM 1701 C CA . LEU A 1 220 ? -18.496 -5.128 49.840 1.00 90.44 220 LEU A CA 1
ATOM 1702 C C . LEU A 1 220 ? -19.525 -4.490 48.897 1.00 90.44 220 LEU A C 1
ATOM 1704 O O . LEU A 1 220 ? -19.601 -4.887 47.735 1.00 90.44 220 LEU A O 1
ATOM 1708 N N . THR A 1 221 ? -20.283 -3.485 49.349 1.00 88.19 221 THR A N 1
ATOM 1709 C CA . THR A 1 221 ? -21.228 -2.771 48.471 1.00 88.19 221 THR A CA 1
ATOM 1710 C C . THR A 1 221 ? -20.499 -2.010 47.365 1.00 88.19 221 THR A C 1
ATOM 1712 O O . THR A 1 221 ? -20.892 -2.106 46.202 1.00 88.19 221 THR A O 1
ATOM 1715 N N . LEU A 1 222 ? -19.392 -1.329 47.684 1.00 88.69 222 LEU A N 1
ATOM 1716 C CA . LEU A 1 222 ? -18.539 -0.687 46.679 1.00 88.69 222 LEU A CA 1
ATOM 1717 C C . LEU A 1 222 ? -17.941 -1.700 45.695 1.00 88.69 222 LEU A C 1
ATOM 1719 O O . LEU A 1 222 ? -17.897 -1.423 44.503 1.00 88.69 222 LEU A O 1
ATOM 1723 N N . CYS A 1 223 ? -17.541 -2.888 46.154 1.00 89.88 223 CYS A N 1
ATOM 1724 C CA . CYS A 1 223 ? -17.005 -3.943 45.292 1.00 89.88 223 CYS A CA 1
ATOM 1725 C C . CYS A 1 223 ? -18.014 -4.390 44.218 1.00 89.88 223 CYS A C 1
ATOM 1727 O O . CYS A 1 223 ? -17.669 -4.439 43.035 1.00 89.88 223 CYS A O 1
ATOM 1729 N N . PHE A 1 224 ? -19.271 -4.643 44.600 1.00 89.50 224 PHE A N 1
ATOM 1730 C CA . PHE A 1 224 ? -20.320 -5.002 43.639 1.00 89.50 224 PHE A CA 1
ATOM 1731 C C . PHE A 1 224 ? -20.661 -3.852 42.682 1.00 89.50 224 PHE A C 1
ATOM 1733 O O . PHE A 1 224 ? -20.864 -4.088 41.491 1.00 89.50 224 PHE A O 1
ATOM 1740 N N . LEU A 1 225 ? -20.670 -2.605 43.165 1.00 83.44 225 LEU A N 1
ATOM 1741 C CA . LEU A 1 225 ? -20.880 -1.426 42.319 1.00 83.44 225 LEU A CA 1
ATOM 1742 C C . LEU A 1 225 ? -19.744 -1.239 41.305 1.00 83.44 225 LEU A C 1
ATOM 1744 O O . LEU A 1 225 ? -20.012 -0.989 40.131 1.00 83.44 225 LEU A O 1
ATOM 1748 N N . CYS A 1 226 ? -18.490 -1.434 41.720 1.00 83.12 226 CYS A N 1
ATOM 1749 C CA . CYS A 1 226 ? -17.339 -1.414 40.820 1.00 83.12 226 CYS A CA 1
ATOM 1750 C C . CYS A 1 226 ? -17.461 -2.497 39.739 1.00 83.12 226 CYS A C 1
ATOM 1752 O O . CYS A 1 226 ? -17.275 -2.198 38.562 1.00 83.12 226 CYS A O 1
ATOM 1754 N N . ALA A 1 227 ? -17.843 -3.728 40.100 1.00 83.50 227 ALA A N 1
ATOM 1755 C CA . ALA A 1 227 ? -18.049 -4.806 39.130 1.00 83.50 227 ALA A CA 1
ATOM 1756 C C . ALA A 1 227 ? -19.116 -4.456 38.073 1.00 83.50 227 ALA A C 1
ATOM 1758 O O . ALA A 1 227 ? -18.910 -4.703 36.885 1.00 83.50 227 ALA A O 1
ATOM 1759 N N . LEU A 1 228 ? -20.222 -3.814 38.469 1.00 80.00 228 LEU A N 1
ATOM 1760 C CA . LEU A 1 228 ? -21.263 -3.366 37.534 1.00 80.00 228 LEU A CA 1
ATOM 1761 C C . LEU A 1 228 ? -20.784 -2.239 36.607 1.00 80.00 228 LEU A C 1
ATOM 1763 O O . LEU A 1 228 ? -21.124 -2.239 35.423 1.00 80.00 228 LEU A O 1
ATOM 1767 N N . ILE A 1 229 ? -19.957 -1.314 37.106 1.00 75.75 229 ILE A N 1
ATOM 1768 C CA . ILE A 1 229 ? -19.363 -0.241 36.293 1.00 75.75 229 ILE A CA 1
ATOM 1769 C C . ILE A 1 229 ? -18.451 -0.821 35.210 1.00 75.75 229 ILE A C 1
ATOM 1771 O O . ILE A 1 229 ? -18.499 -0.345 34.075 1.00 75.75 229 ILE A O 1
ATOM 1775 N N . PHE A 1 230 ? -17.676 -1.866 35.519 1.00 72.19 230 PHE A N 1
ATOM 1776 C CA . PHE A 1 230 ? -16.820 -2.551 34.547 1.00 72.19 230 PHE A CA 1
ATOM 1777 C C . PHE A 1 230 ? -17.609 -3.317 33.474 1.00 72.19 230 PHE A C 1
ATOM 1779 O O . PHE A 1 230 ? -17.132 -3.402 32.345 1.00 72.19 230 PHE A O 1
ATOM 1786 N N . ILE A 1 231 ? -18.812 -3.821 33.779 1.00 71.44 231 ILE A N 1
ATOM 1787 C CA . ILE A 1 231 ? -19.601 -4.634 32.836 1.00 71.44 231 ILE A CA 1
ATOM 1788 C C . ILE A 1 231 ? -20.616 -3.802 32.020 1.00 71.44 231 ILE A C 1
ATOM 1790 O O . ILE A 1 231 ? -20.911 -4.158 30.887 1.00 71.44 231 ILE A O 1
ATOM 1794 N N . GLY A 1 232 ? -21.147 -2.684 32.528 1.00 61.19 232 GLY A N 1
ATOM 1795 C CA . GLY A 1 232 ? -22.202 -1.911 31.840 1.00 61.19 232 GLY A CA 1
ATOM 1796 C C . GLY A 1 232 ? -21.784 -1.231 30.519 1.00 61.19 232 GLY A C 1
ATOM 1797 O O . GLY A 1 232 ? -20.612 -0.939 30.297 1.00 61.19 232 GLY A O 1
ATOM 1798 N N . GLU A 1 233 ? -22.735 -0.918 29.638 1.00 55.62 233 GLU A N 1
ATOM 1799 C CA . GLU A 1 233 ? -22.486 -0.221 28.360 1.00 55.62 233 GLU A CA 1
ATOM 1800 C C . GLU A 1 233 ? -22.136 1.275 28.580 1.00 55.62 233 GLU A C 1
ATOM 1802 O O . GLU A 1 233 ? -22.747 1.922 29.436 1.00 55.62 233 GLU A O 1
ATOM 1807 N N . PRO A 1 234 ? -21.131 1.857 27.890 1.00 55.28 234 PRO A N 1
ATOM 1808 C CA . PRO A 1 234 ? -20.764 3.262 28.082 1.00 55.28 234 PRO A CA 1
ATOM 1809 C C . PRO A 1 234 ? -21.764 4.208 27.394 1.00 55.28 234 PRO A C 1
ATOM 1811 O O . PRO A 1 234 ? -21.864 4.221 26.173 1.00 55.28 234 PRO A O 1
ATOM 1814 N N . THR A 1 235 ? -22.458 5.057 28.159 1.00 55.62 235 THR A N 1
ATOM 1815 C CA . THR A 1 235 ? -23.439 6.026 27.620 1.00 55.62 235 THR A CA 1
ATOM 1816 C C . THR A 1 235 ? -22.874 7.424 27.337 1.00 55.62 235 THR A C 1
ATOM 1818 O O . THR A 1 235 ? -23.478 8.175 26.580 1.00 55.62 235 THR A O 1
ATOM 1821 N N . SER A 1 236 ? -21.709 7.794 27.881 1.00 50.44 236 SER A N 1
ATOM 1822 C CA . SER A 1 236 ? -20.975 9.016 27.503 1.00 50.44 236 SER A CA 1
ATOM 1823 C C . SER A 1 236 ? -19.567 8.978 28.098 1.00 50.44 236 SER A C 1
ATOM 1825 O O . SER A 1 236 ? -19.401 8.963 29.317 1.00 50.44 236 SER A O 1
ATOM 1827 N N . CYS A 1 237 ? -18.543 8.914 27.250 1.00 52.28 237 CYS A N 1
ATOM 1828 C CA . CYS A 1 237 ? -17.162 8.727 27.684 1.00 52.28 237 CYS A CA 1
ATOM 1829 C C . CYS A 1 237 ? -16.451 10.080 27.854 1.00 52.28 237 CYS A C 1
ATOM 1831 O O . CYS A 1 237 ? -16.159 10.755 26.871 1.00 52.28 237 CYS A O 1
ATOM 1833 N N . GLN A 1 238 ? -16.182 10.484 29.101 1.00 46.12 238 GLN A N 1
ATOM 1834 C CA . GLN A 1 238 ? -15.370 11.674 29.421 1.00 46.12 238 GLN A CA 1
ATOM 1835 C C . GLN A 1 238 ? -14.274 11.419 30.474 1.00 46.12 238 GLN A C 1
ATOM 1837 O O . GLN A 1 238 ? -13.530 12.339 30.803 1.00 46.12 238 GLN A O 1
ATOM 1842 N N . THR A 1 239 ? -14.122 10.198 31.001 1.00 44.56 239 THR A N 1
ATOM 1843 C CA . THR A 1 239 ? -13.167 9.904 32.086 1.00 44.56 239 THR A CA 1
ATOM 1844 C C . THR A 1 239 ? -12.224 8.742 31.764 1.00 44.56 239 THR A C 1
ATOM 1846 O O . THR A 1 239 ? -12.519 7.865 30.954 1.00 44.56 239 THR A O 1
ATOM 1849 N N . VAL A 1 240 ? -11.065 8.747 32.435 1.00 49.88 240 VAL A N 1
ATOM 1850 C CA . VAL A 1 240 ? -9.952 7.785 32.288 1.00 49.88 240 VAL A CA 1
ATOM 1851 C C . VAL A 1 240 ? -10.367 6.333 32.601 1.00 49.88 240 VAL A C 1
ATOM 1853 O O . VAL A 1 240 ? -9.750 5.396 32.100 1.00 49.88 240 VAL A O 1
ATOM 1856 N N . ASP A 1 241 ? -11.467 6.141 33.339 1.00 49.53 241 ASP A N 1
ATOM 1857 C CA . ASP A 1 241 ? -12.072 4.833 33.641 1.00 49.53 241 ASP A CA 1
ATOM 1858 C C . ASP A 1 241 ? -12.662 4.118 32.413 1.00 49.53 241 ASP A C 1
ATOM 1860 O O . ASP A 1 241 ? -12.841 2.901 32.438 1.00 49.53 241 ASP A O 1
ATOM 1864 N N . CYS A 1 242 ? -12.909 4.822 31.300 1.00 52.00 242 CYS A N 1
ATOM 1865 C CA . CYS A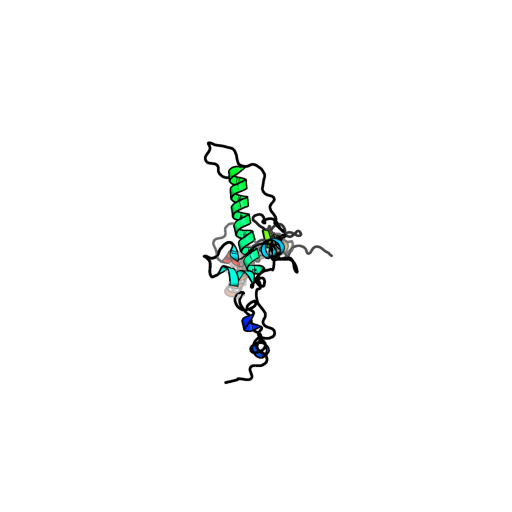 1 242 ? -13.303 4.177 30.042 1.00 52.00 242 CYS A CA 1
ATOM 1866 C C . CYS A 1 242 ? -12.217 3.240 29.480 1.00 52.00 242 CYS A C 1
ATOM 1868 O O . CYS A 1 242 ? -12.540 2.330 28.717 1.00 52.00 242 CYS A O 1
ATOM 1870 N N . ILE A 1 243 ? -10.940 3.469 29.811 1.00 45.97 243 ILE A N 1
ATOM 1871 C CA . ILE A 1 243 ? -9.798 2.780 29.186 1.00 45.97 243 ILE A CA 1
ATOM 1872 C C . ILE A 1 243 ? -9.644 1.345 29.712 1.00 45.97 243 ILE A C 1
ATOM 1874 O O . ILE A 1 243 ? -9.200 0.467 28.978 1.00 45.97 243 ILE A O 1
ATOM 1878 N N . TYR A 1 244 ? -10.057 1.079 30.954 1.00 44.72 244 TYR A N 1
ATOM 1879 C CA . TYR A 1 244 ? -9.895 -0.233 31.595 1.00 44.72 244 TYR A CA 1
ATOM 1880 C C . TYR A 1 244 ? -11.056 -1.203 31.339 1.00 44.72 244 TYR A C 1
ATOM 1882 O O . TYR A 1 244 ? -11.040 -2.328 31.842 1.00 44.72 244 TYR A O 1
ATOM 1890 N N . LYS A 1 245 ? -12.068 -0.805 30.556 1.00 55.88 245 LYS A N 1
ATOM 1891 C CA . LYS A 1 245 ? -13.132 -1.723 30.146 1.00 55.88 245 LYS A CA 1
ATOM 1892 C C . LYS A 1 245 ? -12.571 -2.747 29.172 1.00 55.88 245 LYS A C 1
ATOM 1894 O O . LYS A 1 245 ? -12.060 -2.397 28.111 1.00 55.88 245 LYS A O 1
ATOM 1899 N N . VAL A 1 246 ? -12.663 -4.013 29.564 1.00 52.06 246 VAL A N 1
ATOM 1900 C CA . VAL A 1 246 ? -12.055 -5.132 28.854 1.00 52.06 246 VAL A CA 1
ATOM 1901 C C . VAL A 1 246 ? -12.723 -5.307 27.489 1.00 52.06 246 VAL A C 1
ATOM 1903 O O . VAL A 1 246 ? -13.788 -5.905 27.358 1.00 52.06 246 VAL A O 1
ATOM 1906 N N . ARG A 1 247 ? -12.096 -4.726 26.465 1.00 53.12 247 ARG A N 1
ATOM 1907 C CA . ARG A 1 247 ? -12.445 -4.905 25.059 1.00 53.12 247 ARG A CA 1
ATOM 1908 C C . ARG A 1 247 ? -11.696 -6.131 24.559 1.00 53.12 247 ARG A C 1
ATOM 1910 O O . ARG A 1 247 ? -10.497 -6.053 24.302 1.00 53.12 247 ARG A O 1
ATOM 1917 N N . TYR A 1 248 ? -12.384 -7.258 24.426 1.00 51.75 248 TYR A N 1
ATOM 1918 C CA . TYR A 1 248 ? -11.818 -8.395 23.714 1.00 51.75 248 TYR A CA 1
ATOM 1919 C C . TYR A 1 248 ? -12.129 -8.230 22.228 1.00 51.75 248 TYR A C 1
ATOM 1921 O O . TYR A 1 248 ? -13.283 -8.179 21.813 1.00 51.75 248 TYR A O 1
ATOM 1929 N N . ILE A 1 249 ? -11.078 -8.077 21.427 1.00 51.50 249 ILE A N 1
ATOM 1930 C CA . ILE A 1 249 ? -11.176 -8.171 19.972 1.00 51.50 249 ILE A CA 1
ATOM 1931 C C . ILE A 1 249 ? -11.265 -9.663 19.676 1.00 51.50 249 ILE A C 1
ATOM 1933 O O . ILE A 1 249 ? -10.311 -10.392 19.957 1.00 51.50 249 ILE A O 1
ATOM 1937 N N . THR A 1 250 ? -12.393 -10.132 19.147 1.00 46.88 250 THR A N 1
ATOM 1938 C CA . THR A 1 250 ? -12.477 -11.514 18.685 1.00 46.88 250 THR A CA 1
ATOM 1939 C C . THR A 1 250 ? -11.540 -11.669 17.483 1.00 46.88 250 THR A C 1
ATOM 1941 O O . THR A 1 250 ? -11.612 -10.884 16.527 1.00 46.88 250 THR A O 1
ATOM 1944 N N . PRO A 1 251 ? -10.595 -12.628 17.506 1.00 46.97 251 PRO A N 1
ATOM 1945 C CA . PRO A 1 251 ? -9.965 -13.047 16.271 1.00 46.97 251 PRO A CA 1
ATOM 1946 C C . PRO A 1 251 ? -11.080 -13.591 15.379 1.00 46.97 251 PRO A C 1
ATOM 1948 O O . PRO A 1 251 ? -11.967 -14.306 15.851 1.00 46.97 251 PRO A O 1
ATOM 1951 N N . THR A 1 252 ? -11.060 -13.193 14.109 1.00 45.72 252 THR A N 1
ATOM 1952 C CA . THR A 1 252 ? -11.944 -13.731 13.075 1.00 45.72 252 THR A CA 1
ATOM 1953 C C . THR A 1 252 ? -12.073 -15.248 13.241 1.00 45.72 252 THR A C 1
ATOM 1955 O O . THR A 1 252 ? -11.062 -15.897 13.529 1.00 45.72 252 THR A O 1
ATOM 1958 N N . PRO A 1 253 ? -13.273 -15.841 13.077 1.00 42.53 253 PRO A N 1
ATOM 1959 C CA . PRO A 1 253 ? -13.386 -17.288 13.061 1.00 42.53 253 PRO A CA 1
ATOM 1960 C C . PRO A 1 253 ? -12.452 -17.796 11.968 1.00 42.53 253 PRO A C 1
ATOM 1962 O O . PRO A 1 253 ? -12.626 -17.508 10.783 1.00 42.53 253 PRO A O 1
ATOM 1965 N N . THR A 1 254 ? -11.404 -18.484 12.407 1.00 42.62 254 THR A N 1
ATOM 1966 C CA . THR A 1 254 ? -10.506 -19.256 11.565 1.00 42.62 254 THR A CA 1
ATOM 1967 C C . THR A 1 254 ? -11.375 -20.124 10.674 1.00 42.62 254 THR A C 1
ATOM 1969 O O . THR A 1 254 ? -12.080 -21.008 11.167 1.00 42.62 254 THR A O 1
ATOM 1972 N N . VAL A 1 255 ? -11.366 -19.831 9.375 1.00 35.16 255 VAL A N 1
ATOM 1973 C CA . VAL A 1 255 ? -11.999 -20.692 8.385 1.00 35.16 255 VAL A CA 1
ATOM 1974 C C . VAL A 1 255 ? -11.306 -22.044 8.509 1.00 35.16 255 VAL A C 1
ATOM 1976 O O . VAL A 1 255 ? -10.082 -22.144 8.419 1.00 35.16 255 VAL A O 1
ATOM 1979 N N . HIS A 1 256 ? -12.108 -23.047 8.849 1.00 32.25 256 HIS A N 1
ATOM 1980 C CA . HIS A 1 256 ? -11.706 -24.439 8.901 1.00 32.25 256 HIS A CA 1
ATOM 1981 C C . HIS A 1 256 ? -11.084 -24.859 7.558 1.00 32.25 256 HIS A C 1
ATOM 1983 O O . HIS A 1 256 ? -11.542 -24.409 6.511 1.00 32.25 256 HIS A O 1
ATOM 1989 N N . PHE A 1 257 ? -10.045 -25.692 7.677 1.00 33.03 257 PHE A N 1
ATOM 1990 C CA . PHE A 1 257 ? -9.272 -26.414 6.656 1.00 33.03 257 PHE A CA 1
ATOM 1991 C C . PHE A 1 257 ? -9.909 -26.601 5.275 1.00 33.03 257 PHE A C 1
ATOM 1993 O O . PHE A 1 257 ? -11.068 -27.071 5.215 1.00 33.03 257 PHE A O 1
#

Sequence (257 aa):
MEQNLTGIQWVASEAWVTASVFTESKYYPLLGGTIGFGIRQGHIPGLQEYLMMVNPQKYPSNPLQHSAYMNTSNTRITYNVYKGVYAIAHSLHNLMSCRSFLTSDCCVFGKQVPVSVCSDSCTPGFRKAVRNGEPLCCFDCVPYCMACPDDYWSNVDGTACIPKVVEFLSHDAMGVILTVIAVVGACVTLSVFTVFLYHRNTPIVRINNSELSFFVLFSLTLCFLCALIFIGEPTSCQTVDCIYKVRYITPTPTVHF